Protein 1BIN (pdb70)

Nearest PDB structures (foldseek):
  1bin-assembly2_B  TM=1.002E+00  e=1.975E-17  Glycine max
  1fsl-assembly2_B  TM=9.868E-01  e=2.088E-16  Glycine max
  3qqq-assembly1_B  TM=8.914E-01  e=1.722E-08  Trema tomentosum
  7z1u-assembly1_B  TM=8.911E-01  e=1.229E-07  Beta vulgaris
  1bbb-assembly1_A  TM=6.567E-01  e=9.398E-04  Homo sapiens

Radius of gyration: 19.21 Å; Cα contacts (8 Å, |Δi|>4): 345; chains: 2; bounding box: 44×46×47 Å

InterPro domains:
  IPR000971 Globin [PF00042] (30-141)
  IPR000971 Globin [PS01033] (3-144)
  IPR001032 Leghaemoglobin-like [PTHR22924] (2-143)
  IPR009050 Globin-like superfamily [SSF46458] (3-143)
  IPR012292 Globin/Protoglobin [G3DSA:1.10.490.10] (2-144)
  IPR019824 Leghaemoglobin, iron-binding site [PS00208] (56-67)

Foldseek 3Di:
DDAAPVLLVLLVVLLVLCVVQLLVLLLLLLVLLVVPQVCPCVLDPVSVVHRDSPPVVSSVVVNVVSVVLSVLSVCCNVPVADADDVVLLPSCVPDSVDVVSLVSNLVSVLVSSCVRPDPNDDVSSNVSSSVSSVRVSVNSPPD/DDAEPVLLVLLVVLLVLCVVQQLVLLLLLVVLLCVVPVVCCVVDPQCVPHRDSVRCVSSVVVNVVSVQLSVLSVVCHVPVADADDPVLLVSCVPDVVDPVSLVSSLVSVLSSSCVRVPPVDDPSSNVSSSVSSVRVSVNSPVD

Organism: Glycine max (NCBI:txid3847)

B-factor: mean 12.66, std 6.05, range [2.0, 43.3]

Sequence (286 aa):
VAFTEKQDALVSSSFEAFKANIPQYSVVFYTSILEKAPAAKDLFSFLANGVDPTNPKLTGHAEKLFALVRDSAGQLKASGTVVADAALGSVHAQKAVTDPQFVVVKEALLKTIKAAVGDKWSDELSRAWEVAYDELAAAIKKAVAFTEKQDALVSSSFEAFKANIPQYSVVFYTSILEKAPAAKDLFSFLANGVDPTNPKLTGHAEKLFALVRDSAGQLKASGTVVADAALGSVHAQKAVTDPQFVVVKEALLKTIKAAVGDKWSDELSRAWEVAYDELAAAIKKA

Structure (mmCIF, N/CA/C/O backbone):
data_1BIN
#
_entry.id   1BIN
#
_cell.length_a   34.980
_cell.length_b   53.390
_cell.length_c   141.730
_cell.angle_alpha   90.00
_cell.angle_beta   90.00
_cell.angle_gamma   90.00
#
_symmetry.space_group_name_H-M   'P 21 21 21'
#
loop_
_entity.id
_entity.type
_entity.pdbx_description
1 polymer 'LEGHEMOGLOBIN A'
2 non-polymer 'ACETATE ION'
3 non-polymer 'SULFATE ION'
4 non-polymer 'PROTOPORPHYRIN IX CONTAINING FE'
5 water water
#
loop_
_atom_site.group_PDB
_atom_site.id
_atom_site.type_symbol
_atom_site.label_atom_id
_atom_site.label_alt_id
_atom_site.label_comp_id
_atom_site.label_asym_id
_atom_site.label_entity_id
_atom_site.label_seq_id
_atom_site.pdbx_PDB_ins_code
_atom_site.Cartn_x
_atom_site.Cartn_y
_atom_site.Cartn_z
_atom_site.occupancy
_atom_site.B_iso_or_equiv
_atom_site.auth_seq_id
_atom_site.auth_comp_id
_atom_site.auth_asym_id
_atom_site.auth_atom_id
_atom_site.pdbx_PDB_model_num
ATOM 1 N N . VAL A 1 1 ? -1.725 32.400 9.850 1.00 17.50 1 VAL A N 1
ATOM 2 C CA . VAL A 1 1 ? -0.340 32.903 9.704 1.00 17.00 1 VAL A CA 1
ATOM 3 C C . VAL A 1 1 ? -0.175 33.439 8.289 1.00 16.80 1 VAL A C 1
ATOM 4 O O . VAL A 1 1 ? -0.196 32.708 7.301 1.00 17.00 1 VAL A O 1
ATOM 8 N N . ALA A 1 2 ? -0.019 34.746 8.234 1.00 16.50 2 ALA A N 1
ATOM 9 C CA . ALA A 1 2 ? 0.157 35.498 7.008 1.00 16.40 2 ALA A CA 1
ATOM 10 C C . ALA A 1 2 ? 1.489 35.169 6.398 1.00 15.90 2 ALA A C 1
ATOM 11 O O . ALA A 1 2 ? 2.507 35.332 7.034 1.00 16.70 2 ALA A O 1
ATOM 13 N N . PHE A 1 3 ? 1.494 34.712 5.166 1.00 15.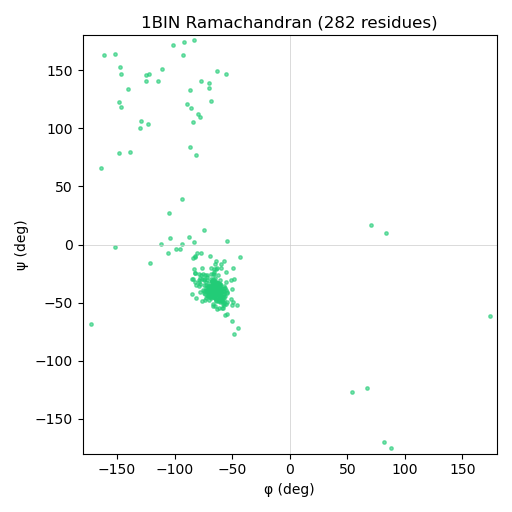00 3 PHE A N 1
ATOM 14 C CA . PHE A 1 3 ? 2.746 34.410 4.513 1.00 14.00 3 PHE A CA 1
ATOM 15 C C . PHE A 1 3 ? 2.418 34.761 3.084 1.00 13.30 3 PHE A C 1
ATOM 16 O O . PHE A 1 3 ? 1.545 34.175 2.497 1.00 13.50 3 PHE A O 1
ATOM 24 N N . THR A 1 4 ? 3.122 35.722 2.517 1.00 12.80 4 THR A N 1
ATOM 25 C CA . THR A 1 4 ? 2.809 36.160 1.163 1.00 12.00 4 THR A CA 1
ATOM 26 C C . THR A 1 4 ? 3.556 35.473 0.048 1.00 12.00 4 THR A C 1
ATOM 27 O O . THR A 1 4 ? 4.523 34.744 0.249 1.00 11.70 4 THR A O 1
ATOM 31 N N . GLU A 1 5 ? 3.140 35.833 -1.151 1.00 11.70 5 GLU A N 1
ATOM 32 C CA . GLU A 1 5 ? 3.693 35.345 -2.384 1.00 11.90 5 GLU A CA 1
ATOM 33 C C . GLU A 1 5 ? 5.185 35.623 -2.475 1.00 11.50 5 GLU A C 1
ATOM 34 O O . GLU A 1 5 ? 5.976 34.771 -2.906 1.00 11.30 5 GLU A O 1
ATOM 40 N N . LYS A 1 6 ? 5.520 36.869 -2.163 1.00 10.70 6 LYS A N 1
ATOM 41 C CA . LYS A 1 6 ? 6.880 37.345 -2.175 1.00 10.20 6 LYS A CA 1
ATOM 42 C C . LYS A 1 6 ? 7.711 36.514 -1.240 1.00 9.80 6 LYS A C 1
ATOM 43 O O . LYS A 1 6 ? 8.733 35.974 -1.635 1.00 10.10 6 LYS A O 1
ATOM 49 N N . GLN A 1 7 ? 7.287 36.412 0.007 1.00 9.30 7 GLN A N 1
ATOM 50 C CA . GLN A 1 7 ? 8.038 35.612 0.947 1.00 9.20 7 GLN A CA 1
ATOM 51 C C . GLN A 1 7 ? 8.245 34.189 0.466 1.00 9.10 7 GLN A C 1
ATOM 52 O O . GLN A 1 7 ? 9.274 33.605 0.727 1.00 9.30 7 GLN A O 1
ATOM 58 N N . ASP A 1 8 ? 7.291 33.635 -0.276 1.00 9.10 8 ASP A N 1
ATOM 59 C CA . ASP A 1 8 ? 7.426 32.273 -0.757 1.00 8.70 8 ASP A CA 1
ATOM 60 C C . ASP A 1 8 ? 8.482 32.253 -1.819 1.00 8.80 8 ASP A C 1
ATOM 61 O O . ASP A 1 8 ? 9.244 31.300 -1.907 1.00 9.00 8 ASP A O 1
ATOM 66 N N . ALA A 1 9 ? 8.539 33.328 -2.601 1.00 8.60 9 ALA A N 1
ATOM 67 C CA . ALA A 1 9 ? 9.487 33.434 -3.700 1.00 8.40 9 ALA A CA 1
ATOM 68 C C . ALA A 1 9 ? 10.925 33.564 -3.189 1.00 8.30 9 ALA A C 1
ATOM 69 O O . ALA A 1 9 ? 11.875 33.062 -3.796 1.00 7.90 9 ALA A O 1
ATOM 71 N N . LEU A 1 10 ? 11.082 34.218 -2.047 1.00 8.30 10 LEU A N 1
ATOM 72 C CA . LEU A 1 10 ? 12.414 34.360 -1.489 1.00 8.50 10 LEU A CA 1
ATOM 73 C C . LEU A 1 10 ? 12.929 32.987 -1.093 1.00 8.50 10 LEU A C 1
ATOM 74 O O . LEU A 1 10 ? 14.080 32.660 -1.362 1.00 8.30 10 LEU A O 1
ATOM 79 N N . VAL A 1 11 ? 12.092 32.187 -0.428 1.00 8.70 11 VAL A N 1
ATOM 80 C CA . VAL A 1 11 ? 12.534 30.856 -0.039 1.00 8.90 11 VAL A CA 1
ATOM 81 C C . VAL A 1 11 ? 12.694 29.827 -1.184 1.00 8.90 11 VAL A C 1
ATOM 82 O O . VAL A 1 11 ? 13.690 29.122 -1.196 1.00 8.60 11 VAL A O 1
ATOM 86 N N . SER A 1 12 ? 11.789 29.769 -2.171 1.00 9.10 12 SER A N 1
ATOM 87 C CA . SER A 1 12 ? 12.029 28.826 -3.276 1.00 9.80 12 SER A CA 1
ATOM 88 C C . SER A 1 12 ? 13.378 29.154 -3.951 1.00 10.00 12 SER A C 1
ATOM 89 O O . SER A 1 12 ? 14.213 28.268 -4.194 1.00 10.10 12 SER A O 1
ATOM 92 N N . SER A 1 13 ? 13.652 30.445 -4.092 1.00 10.30 13 SER A N 1
ATOM 93 C CA . SER A 1 13 ? 14.870 30.872 -4.742 1.00 10.90 13 SER A CA 1
ATOM 94 C C . SER A 1 13 ? 16.173 30.549 -4.020 1.00 11.20 13 SER A C 1
ATOM 95 O O . SER A 1 13 ? 17.082 29.957 -4.622 1.00 11.30 13 SER A O 1
ATOM 98 N N . SER A 1 14 ? 16.259 30.949 -2.741 1.00 11.30 14 SER A N 1
ATOM 99 C CA . SER A 1 14 ? 17.447 30.717 -1.921 1.00 11.20 14 SER A CA 1
ATOM 100 C C . SER A 1 14 ? 17.724 29.238 -1.638 1.00 11.30 14 SER A C 1
ATOM 101 O O . SER A 1 14 ? 18.885 28.841 -1.393 1.00 11.00 14 SER A O 1
ATOM 104 N N . PHE A 1 15 ? 16.663 28.433 -1.782 1.00 11.60 15 PHE A N 1
ATOM 105 C CA . PHE A 1 15 ? 16.678 26.971 -1.588 1.00 11.90 15 PHE A CA 1
ATOM 106 C C . PHE A 1 15 ? 17.441 26.394 -2.773 1.00 11.80 15 PHE A C 1
ATOM 107 O O . PHE A 1 15 ? 18.264 25.479 -2.626 1.00 11.90 15 PHE A O 1
ATOM 115 N N . GLU A 1 16 ? 17.194 26.997 -3.925 1.00 11.80 16 GLU A N 1
ATOM 116 C CA . GLU A 1 16 ? 17.854 26.637 -5.157 1.00 12.50 16 GLU A CA 1
ATOM 117 C C . GLU A 1 16 ? 19.362 26.896 -5.010 1.00 12.30 16 GLU A C 1
ATOM 118 O O . GLU A 1 16 ? 20.185 26.158 -5.568 1.00 11.90 16 GLU A O 1
ATOM 124 N N . ALA A 1 17 ? 19.716 27.966 -4.301 1.00 12.20 17 ALA A N 1
ATOM 125 C CA . ALA A 1 17 ? 21.126 28.295 -4.088 1.00 12.60 17 ALA A CA 1
ATOM 126 C C . ALA A 1 17 ? 21.691 27.271 -3.126 1.00 13.00 17 ALA A C 1
ATOM 127 O O . ALA A 1 17 ? 22.889 26.946 -3.181 1.00 13.50 17 ALA A O 1
ATOM 129 N N . PHE A 1 18 ? 20.842 26.771 -2.231 1.00 13.40 18 PHE A N 1
ATOM 130 C CA . PHE A 1 18 ? 21.279 25.731 -1.313 1.00 13.60 18 PHE A CA 1
ATOM 131 C C . PHE A 1 18 ? 21.528 24.413 -2.151 1.00 14.10 18 PHE A C 1
ATOM 132 O O . PHE A 1 18 ? 22.519 23.723 -1.956 1.00 13.90 18 PHE A O 1
ATOM 140 N N . LYS A 1 19 ? 20.620 24.081 -3.074 1.00 14.60 19 LYS A N 1
ATOM 141 C CA . LYS A 1 19 ? 20.772 22.901 -3.946 1.00 15.30 19 LYS A CA 1
ATOM 142 C C . LYS A 1 19 ? 22.041 22.919 -4.843 1.00 15.30 19 LYS A C 1
ATOM 143 O O . LYS A 1 19 ? 22.423 21.900 -5.383 1.00 16.00 19 LYS A O 1
ATOM 149 N N . ALA A 1 20 ? 22.679 24.068 -5.025 1.00 15.30 20 ALA A N 1
ATOM 150 C CA . ALA A 1 20 ? 23.883 24.140 -5.833 1.00 15.20 20 ALA A CA 1
ATOM 151 C C . ALA A 1 20 ? 25.006 23.324 -5.196 1.00 15.30 20 ALA A C 1
ATOM 152 O O . ALA A 1 20 ? 25.715 22.608 -5.904 1.00 15.60 20 ALA A O 1
ATOM 154 N N . ASN A 1 21 ? 25.159 23.403 -3.873 1.00 15.20 21 ASN A N 1
ATOM 155 C CA . ASN A 1 21 ? 26.215 22.657 -3.203 1.00 15.10 21 ASN A CA 1
ATOM 156 C C . ASN A 1 21 ? 25.765 22.030 -1.897 1.00 14.90 21 ASN A C 1
ATOM 157 O O . ASN A 1 21 ? 26.063 22.586 -0.825 1.00 14.80 21 ASN A O 1
ATOM 162 N N . ILE A 1 22 ? 25.070 20.883 -1.976 1.00 14.60 22 ILE A N 1
ATOM 163 C CA . ILE A 1 22 ? 24.581 20.173 -0.778 1.00 14.70 22 ILE A CA 1
ATOM 164 C C . ILE A 1 22 ? 25.676 19.687 0.186 1.00 14.70 22 ILE A C 1
ATOM 165 O O . ILE A 1 22 ? 25.577 19.909 1.400 1.00 14.80 22 ILE A O 1
ATOM 170 N N . PRO A 1 23 ? 26.762 19.066 -0.331 1.00 14.70 23 PRO A N 1
ATOM 171 C CA . PRO A 1 23 ? 27.822 18.602 0.577 1.00 14.30 23 PRO A CA 1
ATOM 172 C C . PRO A 1 23 ? 28.530 19.710 1.375 1.00 14.10 23 PRO A C 1
ATOM 173 O O . PRO A 1 23 ? 28.775 19.577 2.582 1.00 14.00 23 PRO A O 1
ATOM 177 N N . GLN A 1 24 ? 28.804 20.822 0.714 1.00 13.80 24 GLN A N 1
ATOM 178 C CA . GLN A 1 24 ? 29.466 21.935 1.343 1.00 13.50 24 GLN A CA 1
ATOM 179 C C . GLN A 1 24 ? 28.564 22.694 2.329 1.00 12.70 24 GLN A C 1
ATOM 180 O O . GLN A 1 24 ? 28.998 23.049 3.422 1.00 12.70 24 GLN A O 1
ATOM 186 N N . TYR A 1 25 ? 27.330 22.985 1.919 1.00 11.50 25 TYR A N 1
ATOM 187 C CA . TYR A 1 25 ? 26.359 23.697 2.767 1.00 10.00 25 TYR A CA 1
ATOM 188 C C . TYR A 1 25 ? 25.828 22.861 3.905 1.00 9.40 25 TYR A C 1
ATOM 189 O O . TYR A 1 25 ? 25.494 23.393 4.952 1.00 9.60 25 TYR A O 1
ATOM 198 N N . SER A 1 26 ? 25.799 21.548 3.720 1.00 8.80 26 SER A N 1
ATOM 199 C CA . SER A 1 26 ? 25.325 20.636 4.726 1.00 8.50 26 SER A CA 1
ATOM 200 C C . SER A 1 26 ? 26.367 20.432 5.830 1.00 8.30 26 SER A C 1
ATOM 201 O O . SER A 1 26 ? 26.075 19.824 6.845 1.00 8.50 26 SER A O 1
ATOM 204 N N . VAL A 1 27 ? 27.567 20.991 5.615 1.00 8.20 27 VAL A N 1
ATOM 205 C CA . VAL A 1 27 ? 28.732 20.982 6.520 1.00 7.40 27 VAL A CA 1
ATOM 206 C C . VAL A 1 27 ? 28.541 22.137 7.461 1.00 6.90 27 VAL A C 1
ATOM 207 O O . VAL A 1 27 ? 28.777 22.045 8.641 1.00 6.80 27 VAL A O 1
ATOM 211 N N . VAL A 1 28 ? 28.109 23.249 6.920 1.00 6.90 28 VAL A N 1
ATOM 212 C CA . VAL A 1 28 ? 27.845 24.433 7.737 1.00 6.80 28 VAL A CA 1
ATOM 213 C C . VAL A 1 28 ? 26.712 24.140 8.738 1.00 7.00 28 VAL A C 1
ATOM 214 O O . VAL A 1 28 ? 26.838 24.448 9.922 1.00 7.50 28 VAL A O 1
ATOM 218 N N . PHE A 1 29 ? 25.635 23.511 8.251 1.00 6.80 29 PHE A N 1
ATOM 219 C CA . PHE A 1 29 ? 24.479 23.142 9.025 1.00 7.00 29 PHE A CA 1
ATOM 220 C C . PHE A 1 29 ? 24.836 22.275 10.224 1.00 7.70 29 PHE A C 1
ATOM 221 O O . PHE A 1 29 ? 24.518 22.625 11.361 1.00 7.60 29 PHE A O 1
ATOM 229 N N . TYR A 1 30 ? 25.430 21.114 9.933 1.00 8.20 30 TYR A N 1
ATOM 230 C CA . TYR A 1 30 ? 25.807 20.138 10.939 1.00 8.90 30 TYR A CA 1
ATOM 231 C C . TYR A 1 30 ? 26.838 20.592 11.931 1.00 9.20 30 TYR A C 1
ATOM 232 O O . TYR A 1 30 ? 26.772 20.210 13.111 1.00 9.40 30 TYR A O 1
ATOM 241 N N . THR A 1 31 ? 27.858 21.278 11.439 1.00 9.00 31 THR A N 1
ATOM 242 C CA . THR A 1 31 ? 28.894 21.790 12.322 1.00 9.60 31 THR A CA 1
ATOM 243 C C . THR A 1 31 ? 28.242 22.718 13.375 1.00 9.60 31 THR A C 1
ATOM 244 O O . THR A 1 31 ? 28.504 22.603 14.571 1.00 9.30 31 THR A O 1
ATOM 248 N N . SER A 1 32 ? 27.334 23.572 12.919 1.00 9.40 32 SER A N 1
ATOM 249 C CA . SER A 1 32 ? 26.637 24.521 13.770 1.00 9.90 32 SER A CA 1
ATOM 250 C C . SER A 1 32 ? 25.869 23.811 14.879 1.00 10.10 32 SER A C 1
ATOM 251 O O . SER A 1 32 ? 26.003 24.134 16.060 1.00 10.10 32 SER A O 1
ATOM 254 N N . ILE A 1 33 ? 25.128 22.789 14.475 1.00 10.30 33 ILE A N 1
ATOM 255 C CA . ILE A 1 33 ? 24.329 21.967 15.378 1.00 10.70 33 ILE A CA 1
ATOM 256 C C . ILE A 1 33 ? 25.192 21.237 16.415 1.00 11.00 33 ILE A C 1
ATOM 257 O O . ILE A 1 33 ? 24.903 21.273 17.595 1.00 10.80 33 ILE A O 1
ATOM 262 N N . LEU A 1 34 ? 26.254 20.578 15.966 1.00 11.70 34 LEU A N 1
ATOM 263 C CA . LEU A 1 34 ? 27.148 19.853 16.870 1.00 12.20 34 LEU A CA 1
ATOM 264 C C . LEU A 1 34 ? 27.869 20.812 17.830 1.00 12.70 34 LEU A C 1
ATOM 265 O O . LEU A 1 34 ? 28.111 20.499 19.006 1.00 13.20 34 LEU A O 1
ATOM 270 N N . GLU A 1 35 ? 28.068 22.035 17.366 1.00 13.30 35 GLU A N 1
ATOM 271 C CA . GLU A 1 35 ? 28.701 23.078 18.151 1.00 14.00 35 GLU A CA 1
ATOM 272 C C . GLU A 1 35 ? 27.832 23.487 19.344 1.00 13.90 35 GLU A C 1
ATOM 273 O O . GLU A 1 35 ? 28.317 23.658 20.440 1.00 13.50 35 GLU A O 1
ATOM 279 N N . LYS A 1 36 ? 26.530 23.573 19.145 1.00 14.40 36 LYS A N 1
ATOM 280 C CA . LYS A 1 36 ? 25.675 24.029 20.220 1.00 14.90 36 LYS A CA 1
ATOM 281 C C . LYS A 1 36 ? 24.709 23.038 20.859 1.00 15.20 36 LYS A C 1
ATOM 282 O O . LYS A 1 36 ? 23.962 23.428 21.767 1.00 15.30 36 LYS A O 1
ATOM 288 N N . ALA A 1 37 ? 24.704 21.792 20.397 1.00 15.40 37 ALA A N 1
ATOM 289 C CA . ALA A 1 37 ? 23.806 20.794 20.928 1.00 16.00 37 ALA A CA 1
ATOM 290 C C . ALA A 1 37 ? 24.557 19.521 21.286 1.00 17.00 37 ALA A C 1
ATOM 291 O O . ALA A 1 37 ? 24.844 18.668 20.435 1.00 17.00 37 ALA A O 1
ATOM 293 N N . PRO A 1 38 ? 24.853 19.356 22.587 1.00 18.00 38 PRO A N 1
ATOM 294 C CA . PRO A 1 38 ? 25.572 18.226 23.174 1.00 18.40 38 PRO A CA 1
ATOM 295 C C . PRO A 1 38 ? 25.076 16.834 22.761 1.00 19.10 38 PRO A C 1
ATOM 296 O O . PRO A 1 38 ? 25.873 15.978 22.378 1.00 19.20 38 PRO A O 1
ATOM 300 N N . ALA A 1 39 ? 23.768 16.596 22.843 1.00 20.00 39 ALA A N 1
ATOM 301 C CA . ALA A 1 39 ? 23.192 15.287 22.463 1.00 20.70 39 ALA A CA 1
ATOM 302 C C . ALA A 1 39 ? 23.230 14.907 20.964 1.00 21.20 39 ALA A C 1
ATOM 303 O O . ALA A 1 39 ? 23.169 13.728 20.634 1.00 21.40 39 ALA A O 1
ATOM 305 N N . ALA A 1 40 ? 23.379 15.902 20.087 1.00 21.90 40 ALA A N 1
ATOM 306 C CA . ALA A 1 40 ? 23.398 15.744 18.621 1.00 22.30 40 ALA A CA 1
ATOM 307 C C . ALA A 1 40 ? 24.213 14.641 17.968 1.00 22.70 40 ALA A C 1
ATOM 308 O O . ALA A 1 40 ? 23.701 13.943 17.103 1.00 22.70 40 ALA A O 1
ATOM 310 N N . LYS A 1 41 ? 25.492 14.544 18.312 1.00 23.40 41 LYS A N 1
ATOM 311 C CA . LYS A 1 41 ? 26.392 13.519 17.750 1.00 24.10 41 LYS A CA 1
ATOM 312 C C . LYS A 1 41 ? 25.885 12.085 17.982 1.00 24.30 41 LYS A C 1
ATOM 313 O O . LYS A 1 41 ? 26.052 11.195 17.131 1.00 24.50 41 LYS A O 1
ATOM 319 N N . ASP A 1 42 ? 25.266 11.866 19.134 1.00 24.50 42 ASP A N 1
ATOM 320 C CA . ASP A 1 42 ? 24.740 10.561 19.471 1.00 24.60 42 ASP A CA 1
ATOM 321 C C . ASP A 1 42 ? 23.343 10.308 18.889 1.00 24.60 42 ASP A C 1
ATOM 322 O O . ASP A 1 42 ? 22.998 9.164 18.571 1.00 24.90 42 ASP A O 1
ATOM 327 N N . LEU A 1 43 ? 22.555 11.357 18.710 1.00 24.40 43 LEU A N 1
ATOM 328 C CA . LEU A 1 43 ? 21.207 11.207 18.166 1.00 24.60 43 LEU A CA 1
ATOM 329 C C . LEU A 1 43 ? 21.095 10.816 16.682 1.00 24.50 43 LEU A C 1
ATOM 330 O O . LEU A 1 43 ? 20.195 10.075 16.303 1.00 24.30 43 LEU A O 1
ATOM 335 N N . PHE A 1 44 ? 21.926 11.413 15.833 1.00 24.70 44 PHE A N 1
ATOM 336 C CA . PHE A 1 44 ? 21.860 11.150 14.397 1.00 24.90 44 PHE A CA 1
ATOM 337 C C . PHE A 1 44 ? 22.691 9.953 14.022 1.00 25.20 44 PHE A C 1
ATOM 338 O O . PHE A 1 44 ? 23.876 9.853 14.422 1.00 25.50 44 PHE A O 1
ATOM 346 N N . SER A 1 45 ? 22.081 9.069 13.222 1.00 25.00 45 SER A N 1
ATOM 347 C CA . SER A 1 45 ? 22.717 7.827 12.784 1.00 24.70 45 SER A CA 1
ATOM 348 C C . SER A 1 45 ? 23.983 8.065 11.993 1.00 24.70 45 SER A C 1
ATOM 349 O O . SER A 1 45 ? 25.023 7.413 12.222 1.00 25.10 45 SER A O 1
ATOM 352 N N . PHE A 1 46 ? 23.907 9.050 11.104 1.00 24.30 46 PHE A N 1
ATOM 353 C CA . PHE A 1 46 ? 25.014 9.411 10.233 1.00 23.60 46 PHE A CA 1
ATOM 354 C C . PHE A 1 46 ? 26.069 10.318 10.863 1.00 23.80 46 PHE A C 1
ATOM 355 O O . PHE A 1 46 ? 27.105 10.572 10.242 1.00 23.90 46 PHE A O 1
ATOM 363 N N . LEU A 1 47 ? 25.793 10.852 12.058 1.00 24.00 47 LEU A N 1
ATOM 364 C CA . LEU A 1 47 ? 26.756 11.731 12.713 1.00 24.20 47 LEU A CA 1
ATOM 365 C C . LEU A 1 47 ? 27.730 10.913 13.531 1.00 24.80 47 LEU A C 1
ATOM 366 O O . LEU A 1 47 ? 28.607 11.439 14.193 1.00 24.60 47 LEU A O 1
ATOM 371 N N . ALA A 1 48 ? 27.609 9.600 13.385 1.00 25.60 48 ALA A N 1
ATOM 372 C CA . ALA A 1 48 ? 28.454 8.638 14.072 1.00 26.20 48 ALA A CA 1
ATOM 373 C C . ALA A 1 48 ? 29.947 8.978 13.921 1.00 26.60 48 ALA A C 1
ATOM 374 O O . ALA A 1 48 ? 30.604 9.329 14.925 1.00 27.00 48 ALA A O 1
ATOM 376 N N . ASN A 1 49 ? 30.468 8.897 12.685 1.00 26.40 49 ASN A N 1
ATOM 377 C CA . ASN A 1 49 ? 31.878 9.212 12.404 1.00 26.10 49 ASN A CA 1
ATOM 378 C C . ASN A 1 49 ? 32.113 10.692 11.956 1.00 25.40 49 ASN A C 1
ATOM 379 O O . ASN A 1 49 ? 32.911 10.971 11.076 1.00 25.40 49 ASN A O 1
ATOM 384 N N . GLY A 1 50 ? 31.396 11.624 12.572 1.00 24.60 50 GLY A N 1
ATOM 385 C CA . GLY A 1 50 ? 31.555 13.034 12.270 1.00 23.00 50 GLY A CA 1
ATOM 386 C C . GLY A 1 50 ? 30.830 13.591 11.062 1.00 22.00 50 GLY A C 1
ATOM 387 O O . GLY A 1 50 ? 29.923 12.959 10.505 1.00 21.90 50 GLY A O 1
ATOM 388 N N . VAL A 1 51 ? 31.176 14.834 10.715 1.00 20.90 51 VAL A N 1
ATOM 389 C CA . VAL A 1 51 ? 30.591 15.482 9.544 1.00 19.80 51 VAL A CA 1
ATOM 390 C C . VAL A 1 51 ? 31.442 15.038 8.354 1.00 18.90 51 VAL A C 1
ATOM 391 O O . VAL A 1 51 ? 32.672 15.170 8.367 1.00 18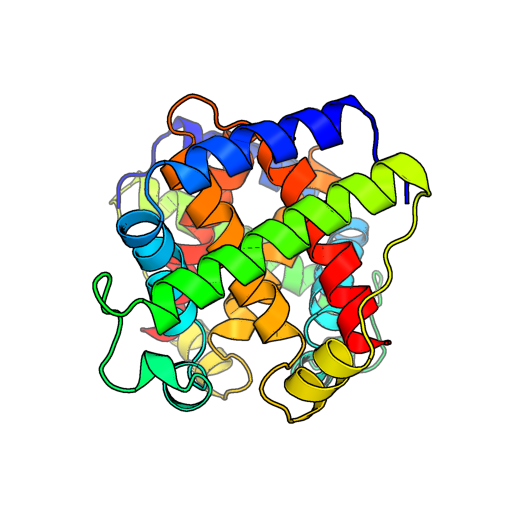.90 51 VAL A O 1
ATOM 395 N N . ASP A 1 52 ? 30.774 14.334 7.445 1.00 17.80 52 ASP A N 1
ATOM 396 C CA . ASP A 1 52 ? 31.396 13.787 6.271 1.00 17.10 52 ASP A CA 1
ATOM 397 C C . ASP A 1 52 ? 30.573 14.194 5.073 1.00 16.60 52 ASP A C 1
ATOM 398 O O . ASP A 1 52 ? 29.456 13.717 4.894 1.00 16.20 52 ASP A O 1
ATOM 403 N N . PRO A 1 53 ? 31.080 15.152 4.282 1.00 16.30 53 PRO A N 1
ATOM 404 C CA . PRO A 1 53 ? 30.359 15.609 3.089 1.00 16.20 53 PRO A CA 1
ATOM 405 C C . PRO A 1 53 ? 30.164 14.488 1.998 1.00 15.90 53 PRO A C 1
ATOM 406 O O . PRO A 1 53 ? 29.223 14.542 1.187 1.00 16.30 53 PRO A O 1
ATOM 410 N N . THR A 1 54 ? 30.976 13.434 2.044 1.00 15.30 54 THR A N 1
ATOM 411 C CA . THR A 1 54 ? 30.854 12.326 1.077 1.00 14.70 54 THR A CA 1
ATOM 412 C C . THR A 1 54 ? 29.803 11.274 1.465 1.00 14.50 54 THR A C 1
ATOM 413 O O . THR A 1 54 ? 29.460 10.425 0.657 1.00 14.70 54 THR A O 1
ATOM 417 N N . ASN A 1 55 ? 29.296 11.312 2.695 1.00 14.10 55 ASN A N 1
ATOM 418 C CA . ASN A 1 55 ? 28.286 10.355 3.126 1.00 13.80 55 ASN A CA 1
ATOM 419 C C . ASN A 1 55 ? 26.934 10.793 2.533 1.00 13.90 55 ASN A C 1
ATOM 420 O O . ASN A 1 55 ? 26.362 11.780 2.947 1.00 13.70 55 ASN A O 1
ATOM 425 N N . PRO A 1 56 ? 26.395 10.040 1.560 1.00 14.00 56 PRO A N 1
ATOM 426 C CA . PRO A 1 56 ? 25.124 10.488 1.011 1.00 14.00 56 PRO A CA 1
ATOM 427 C C . PRO A 1 56 ? 23.972 10.470 2.008 1.00 14.10 56 PRO A C 1
ATOM 428 O O . PRO A 1 56 ? 22.945 11.073 1.749 1.00 13.90 56 PRO A O 1
ATOM 432 N N . LYS A 1 57 ? 24.127 9.759 3.122 1.00 14.20 57 LYS A N 1
ATOM 433 C CA . LYS A 1 57 ? 23.063 9.711 4.134 1.00 14.40 57 LYS A CA 1
ATOM 434 C C . LYS A 1 57 ? 22.937 11.074 4.790 1.00 13.90 57 LYS A C 1
ATOM 435 O O . LYS A 1 57 ? 21.849 11.548 5.033 1.00 14.00 57 LYS A O 1
ATOM 441 N N . LEU A 1 58 ? 24.086 11.651 5.146 1.00 13.60 58 LEU A N 1
ATOM 442 C CA . LEU A 1 58 ? 24.190 12.977 5.775 1.00 12.60 58 LEU A CA 1
ATOM 443 C C . LEU A 1 58 ? 23.666 14.025 4.818 1.00 12.00 58 LEU A C 1
ATOM 444 O O . LEU A 1 58 ? 22.774 14.804 5.157 1.00 11.70 58 LEU A O 1
ATOM 449 N N . THR A 1 59 ? 24.233 14.049 3.614 1.00 11.40 59 THR A N 1
ATOM 450 C CA . THR A 1 59 ? 23.821 15.010 2.601 1.00 10.70 59 THR A CA 1
ATOM 451 C C . THR A 1 59 ? 22.342 14.828 2.205 1.00 10.30 59 THR A C 1
ATOM 452 O O . THR A 1 59 ? 21.616 15.802 1.966 1.00 10.00 59 THR A O 1
ATOM 456 N N . GLY A 1 60 ? 21.889 13.585 2.150 1.00 9.90 60 GLY A N 1
ATOM 457 C CA . GLY A 1 60 ? 20.506 13.318 1.786 1.00 9.90 60 GLY A CA 1
ATOM 458 C C . GLY A 1 60 ? 19.523 13.782 2.846 1.00 9.70 60 GLY A C 1
ATOM 459 O O . GLY A 1 60 ? 18.430 14.277 2.558 1.00 9.90 60 GLY A O 1
ATOM 460 N N . HIS A 1 61 ? 19.917 13.643 4.098 1.00 9.80 61 HIS A N 1
ATOM 461 C CA . HIS A 1 61 ? 19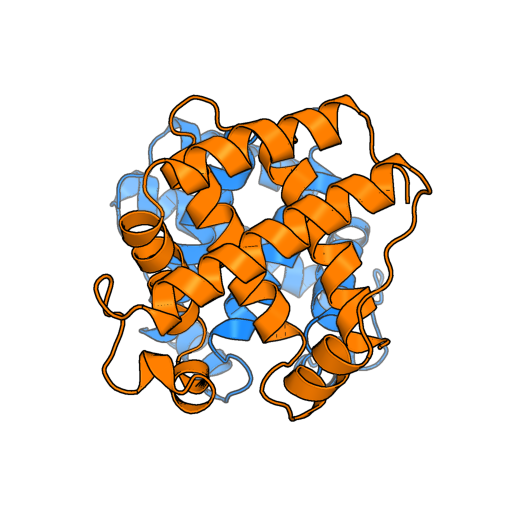.051 14.073 5.187 1.00 9.50 61 HIS A CA 1
ATOM 462 C C . HIS A 1 61 ? 18.866 15.584 5.172 1.00 9.00 61 HIS A C 1
ATOM 463 O O . HIS A 1 61 ? 17.782 16.058 5.433 1.00 9.00 61 HIS A O 1
ATOM 470 N N . ALA A 1 62 ? 19.943 16.315 4.898 1.00 8.70 62 ALA A N 1
ATOM 471 C CA . ALA A 1 62 ? 19.948 17.776 4.856 1.00 8.60 62 ALA A CA 1
ATOM 472 C C . ALA A 1 62 ? 19.104 18.256 3.706 1.00 8.70 62 ALA A C 1
ATOM 473 O O . ALA A 1 62 ? 18.454 19.300 3.765 1.00 8.70 62 ALA A O 1
ATOM 475 N N . GLU A 1 63 ? 19.104 17.480 2.641 1.00 8.80 63 GLU A N 1
ATOM 476 C CA . GLU A 1 63 ? 18.308 17.854 1.506 1.00 8.60 63 GLU A CA 1
ATOM 477 C C . GLU A 1 63 ? 16.877 17.668 1.888 1.00 7.90 63 GLU A C 1
ATOM 478 O O . GLU A 1 63 ? 16.047 18.501 1.582 1.00 8.00 63 GLU A O 1
ATOM 484 N N . LYS A 1 64 ? 16.590 16.550 2.539 1.00 7.30 64 LYS A N 1
ATOM 485 C CA . LYS A 1 64 ? 15.229 16.259 2.954 1.00 6.90 64 LYS A CA 1
ATOM 486 C C . LYS A 1 64 ? 14.707 17.359 3.877 1.00 6.20 64 LYS A C 1
ATOM 487 O O . LYS A 1 64 ? 13.633 17.889 3.671 1.00 5.50 64 LYS A O 1
ATOM 493 N N . LEU A 1 65 ? 15.518 17.711 4.859 1.00 5.40 65 LEU A N 1
ATOM 494 C CA . LEU A 1 65 ? 15.176 18.711 5.817 1.00 5.30 65 LEU A CA 1
ATOM 495 C C . LEU A 1 65 ? 14.829 20.095 5.213 1.00 5.20 65 LEU A C 1
ATOM 496 O O . LEU A 1 65 ? 13.772 20.685 5.524 1.00 5.70 65 LEU A O 1
ATOM 501 N N . PHE A 1 66 ? 15.685 20.613 4.345 1.00 4.80 66 PHE A N 1
ATOM 502 C CA . PHE A 1 66 ? 15.436 21.902 3.702 1.00 4.30 66 PHE A CA 1
ATOM 503 C C . PHE A 1 66 ? 14.250 21.944 2.716 1.00 4.20 66 PHE A C 1
ATOM 504 O O . PHE A 1 66 ? 13.646 23.005 2.552 1.00 4.40 66 PHE A O 1
ATOM 512 N N . ALA A 1 67 ? 13.963 20.820 2.033 1.00 4.10 67 ALA A N 1
ATOM 513 C CA . ALA A 1 67 ? 12.827 20.673 1.084 1.00 4.00 67 ALA A CA 1
ATOM 514 C C . ALA A 1 67 ? 11.490 20.734 1.831 1.00 4.20 67 ALA A C 1
ATOM 515 O O . ALA A 1 67 ? 10.450 21.227 1.314 1.00 3.90 67 ALA A O 1
ATOM 517 N N . LEU A 1 68 ? 11.532 20.202 3.051 1.00 4.30 68 LEU A N 1
ATOM 518 C CA . LEU A 1 68 ? 10.373 20.185 3.915 1.00 4.70 68 LEU A CA 1
ATOM 519 C C . LEU A 1 68 ? 10.087 21.616 4.411 1.00 4.70 68 LEU A C 1
ATOM 520 O O . LEU A 1 68 ? 8.922 22.019 4.445 1.00 4.80 68 LEU A O 1
ATOM 525 N N . VAL A 1 69 ? 11.141 22.395 4.718 1.00 4.60 69 VAL A N 1
ATOM 526 C CA . VAL A 1 69 ? 10.986 23.798 5.177 1.00 4.60 69 VAL A CA 1
ATOM 527 C C . VAL A 1 69 ? 10.564 24.678 4.000 1.00 4.50 69 VAL A C 1
ATOM 528 O O . VAL A 1 69 ? 9.764 25.585 4.174 1.00 4.40 69 VAL A O 1
ATOM 532 N N . ARG A 1 70 ? 11.060 24.386 2.792 1.00 4.70 70 ARG A N 1
ATOM 533 C CA . ARG A 1 70 ? 10.603 25.136 1.627 1.00 4.30 70 ARG A CA 1
ATOM 534 C C . ARG A 1 70 ? 9.159 24.729 1.421 1.00 4.50 70 ARG A C 1
ATOM 535 O O . ARG A 1 70 ? 8.308 25.550 1.127 1.00 4.20 70 ARG A O 1
ATOM 543 N N . ASP A 1 71 ? 8.855 23.442 1.604 1.00 5.00 71 ASP A N 1
ATOM 544 C CA . ASP A 1 71 ? 7.469 22.990 1.454 1.00 4.90 71 ASP A CA 1
ATOM 545 C C . ASP A 1 71 ? 6.555 23.670 2.491 1.00 4.80 71 ASP A C 1
ATOM 546 O O . ASP A 1 71 ? 5.391 23.900 2.197 1.00 4.60 71 ASP A O 1
ATOM 551 N N . SER A 1 72 ? 7.070 23.971 3.697 1.00 4.40 72 SER A N 1
ATOM 552 C CA . SER A 1 72 ? 6.268 24.632 4.714 1.00 4.50 72 SER A CA 1
ATOM 553 C C . SER A 1 72 ? 5.824 26.033 4.241 1.00 4.70 72 SER A C 1
ATOM 554 O O . SER A 1 72 ? 4.686 26.419 4.451 1.00 4.70 72 SER A O 1
ATOM 557 N N . ALA A 1 73 ? 6.728 26.746 3.556 1.00 5.30 73 ALA A N 1
ATOM 558 C CA . ALA A 1 73 ? 6.507 28.070 2.957 1.00 5.40 73 ALA A CA 1
ATOM 559 C C . ALA A 1 73 ? 5.359 27.983 1.905 1.00 6.00 73 ALA A C 1
ATOM 560 O O . ALA A 1 73 ? 4.410 28.759 1.952 1.00 5.70 73 ALA A O 1
ATOM 562 N N . GLY A 1 74 ? 5.427 27.007 1.004 1.00 6.40 74 GLY A N 1
ATOM 563 C CA . GLY A 1 74 ? 4.366 26.814 0.017 1.00 7.10 74 GLY A CA 1
ATOM 564 C C . GLY A 1 74 ? 3.004 26.514 0.647 1.00 7.80 74 GLY A C 1
ATOM 565 O O . GLY A 1 74 ? 1.992 26.936 0.141 1.00 8.40 74 GLY A O 1
ATOM 566 N N . GLN A 1 75 ? 2.953 25.756 1.736 1.00 8.50 75 GLN A N 1
ATOM 567 C CA . GLN A 1 75 ? 1.693 25.514 2.395 1.00 9.20 75 GLN A CA 1
ATOM 568 C C . GLN A 1 75 ? 1.137 26.761 3.057 1.00 9.30 75 GLN A C 1
ATOM 569 O O . GLN A 1 75 ? -0.071 26.923 3.108 1.00 9.30 75 GLN A O 1
ATOM 575 N N . LEU A 1 76 ? 2.004 27.560 3.681 1.00 9.70 76 LEU A N 1
ATOM 576 C CA . LEU A 1 76 ? 1.576 28.790 4.366 1.00 10.10 76 LEU A CA 1
ATOM 577 C C . LEU A 1 76 ? 1.063 29.826 3.366 1.00 10.70 76 LEU A C 1
ATOM 578 O O . LEU A 1 76 ? 0.051 30.486 3.594 1.00 10.60 76 LEU A O 1
ATOM 583 N N . LYS A 1 77 ? 1.792 29.969 2.266 1.00 11.50 77 LYS A N 1
ATOM 584 C CA . LYS A 1 77 ? 1.420 30.892 1.211 1.00 12.30 77 LYS A CA 1
ATOM 585 C C . LYS A 1 77 ? 0.070 30.494 0.655 1.00 12.60 77 LYS A C 1
ATOM 586 O O . LYS A 1 77 ? -0.733 31.351 0.367 1.00 12.60 77 LYS A O 1
ATOM 592 N N . ALA A 1 78 ? -0.156 29.180 0.475 1.00 13.30 78 ALA A N 1
ATOM 593 C CA . ALA A 1 78 ? -1.426 28.614 -0.069 1.00 13.10 78 ALA A CA 1
ATOM 594 C C . ALA A 1 78 ? -2.616 28.641 0.891 1.00 13.10 78 ALA A C 1
ATOM 595 O O . ALA A 1 78 ? -3.709 29.083 0.514 1.00 13.50 78 ALA A O 1
ATOM 597 N N . SER A 1 79 ? -2.396 28.194 2.123 1.00 12.80 79 SER A N 1
ATOM 598 C CA . SER A 1 79 ? -3.455 28.139 3.116 1.00 12.60 79 SER A CA 1
ATOM 599 C C . SER A 1 79 ? -3.301 28.916 4.448 1.00 12.30 79 SER A C 1
ATOM 600 O O . SER A 1 79 ? -4.289 29.137 5.141 1.00 12.10 79 SER A O 1
ATOM 603 N N . GLY A 1 80 ? -2.086 29.349 4.792 1.00 12.20 80 GLY A N 1
ATOM 604 C CA . GLY A 1 80 ? -1.865 30.039 6.050 1.00 12.00 80 GLY A CA 1
ATOM 605 C C . GLY A 1 80 ? -1.671 29.040 7.187 1.00 12.50 80 GLY A C 1
ATOM 606 O O . GLY A 1 80 ? -1.560 29.411 8.371 1.00 12.90 80 GLY A O 1
ATOM 607 N N . THR A 1 81 ? -1.537 27.769 6.841 1.00 12.10 81 THR A N 1
ATOM 608 C CA . THR A 1 81 ? -1.400 26.747 7.848 1.00 12.60 81 THR A CA 1
ATOM 609 C C . THR A 1 81 ? -0.462 25.610 7.310 1.00 12.60 81 THR A C 1
ATOM 610 O O . THR A 1 81 ? -0.424 25.355 6.086 1.00 12.80 81 THR A O 1
ATOM 614 N N . VAL A 1 82 ? 0.317 24.980 8.196 1.00 12.10 82 VAL A N 1
ATOM 615 C CA . VAL A 1 82 ? 1.208 23.872 7.836 1.00 12.30 82 VAL A CA 1
ATOM 616 C C . VAL A 1 82 ? 0.920 22.629 8.712 1.00 12.10 82 VAL A C 1
ATOM 617 O O . VAL A 1 82 ? 0.636 22.747 9.887 1.00 11.20 82 VAL A O 1
ATOM 621 N N . VAL A 1 83 ? 0.974 21.440 8.107 1.00 12.70 83 VAL A N 1
ATOM 622 C CA . VAL A 1 83 ? 0.762 20.165 8.834 1.00 13.30 83 VAL A CA 1
ATOM 623 C C . VAL A 1 83 ? 1.968 19.285 8.578 1.00 13.60 83 VAL A C 1
ATOM 624 O O . VAL A 1 83 ? 2.603 19.366 7.504 1.00 13.50 83 VAL A O 1
ATOM 628 N N . ALA A 1 84 ? 2.316 18.501 9.590 1.00 14.00 84 ALA A N 1
ATOM 629 C CA . ALA A 1 84 ? 3.426 17.590 9.493 1.00 14.90 84 ALA A CA 1
ATOM 630 C C . ALA A 1 84 ? 2.875 16.195 9.571 1.00 15.70 84 ALA A C 1
ATOM 631 O O . ALA A 1 84 ? 1.930 15.931 10.300 1.00 16.00 84 ALA A O 1
ATOM 633 N N . ASP A 1 85 ? 3.450 15.314 8.772 1.00 17.10 85 ASP A N 1
ATOM 634 C CA . ASP A 1 85 ? 3.106 13.886 8.713 1.00 18.00 85 ASP A CA 1
ATOM 635 C C . ASP A 1 85 ? 3.230 13.315 10.120 1.00 18.10 85 ASP A C 1
ATOM 636 O O . ASP A 1 85 ? 4.077 13.770 10.897 1.00 18.20 85 ASP A O 1
ATOM 641 N N . ALA A 1 86 ? 2.382 12.343 10.455 1.00 18.30 86 ALA A N 1
ATOM 642 C CA . ALA A 1 86 ? 2.403 11.695 11.773 1.00 18.30 86 ALA A CA 1
ATOM 643 C C . ALA A 1 86 ? 3.721 10.958 12.062 1.00 18.40 86 ALA A C 1
ATOM 644 O O . ALA A 1 86 ? 4.193 10.960 13.210 1.00 18.30 86 ALA A O 1
ATOM 646 N N . ALA A 1 87 ? 4.335 10.403 11.014 1.00 18.40 87 ALA A N 1
ATOM 647 C CA . ALA A 1 87 ? 5.606 9.668 11.125 1.00 18.60 87 ALA A CA 1
ATOM 648 C C . ALA A 1 87 ? 6.723 10.607 11.531 1.00 18.50 87 ALA A C 1
ATOM 649 O O . ALA A 1 87 ? 7.585 10.251 12.343 1.00 18.20 87 ALA A O 1
ATOM 651 N N . LEU A 1 88 ? 6.722 11.791 10.923 1.00 18.40 88 LEU A N 1
ATOM 652 C CA . LEU A 1 88 ? 7.717 12.813 11.242 1.00 18.20 88 LEU A CA 1
ATOM 653 C C . LEU A 1 88 ? 7.450 13.312 12.642 1.00 18.10 88 LEU A C 1
ATOM 654 O O . LEU A 1 88 ? 8.355 13.765 13.320 1.00 18.10 88 LEU A O 1
ATOM 659 N N . GLY A 1 89 ? 6.187 13.269 13.053 1.00 18.00 89 GLY A N 1
ATOM 660 C CA . GLY A 1 89 ? 5.838 13.712 14.384 1.00 17.80 89 GLY A CA 1
ATOM 661 C C . GLY A 1 89 ? 6.386 12.758 15.433 1.00 17.90 89 GLY A C 1
ATOM 662 O O . GLY A 1 89 ? 6.851 13.192 16.492 1.00 17.70 89 GLY A O 1
ATOM 663 N N . SER A 1 90 ? 6.402 11.465 15.123 1.00 17.90 90 SER A N 1
ATOM 664 C CA . SER A 1 90 ? 6.900 10.491 16.083 1.00 18.20 90 SER A CA 1
ATOM 665 C C . SER A 1 90 ? 8.418 10.260 16.116 1.00 18.00 90 SER A C 1
ATOM 666 O O . SER A 1 90 ? 8.976 9.954 17.182 1.00 17.90 90 SER A O 1
ATOM 669 N N . VAL A 1 91 ? 9.110 10.433 14.995 1.00 18.00 91 VAL A N 1
ATOM 670 C CA . VAL A 1 91 ? 10.554 10.237 15.035 1.00 18.10 91 VAL A CA 1
ATOM 671 C C . VAL A 1 91 ? 11.131 11.188 16.101 1.00 18.20 91 VAL A C 1
ATOM 672 O O . VAL A 1 91 ? 11.964 10.787 16.906 1.00 17.80 91 VAL A O 1
ATOM 676 N N . HIS A 1 92 ? 10.562 12.392 16.176 1.00 18.40 92 HIS A N 1
ATOM 677 C CA . HIS A 1 92 ? 10.996 13.426 17.105 1.00 18.60 92 HIS A CA 1
ATOM 678 C C . HIS A 1 92 ? 10.573 13.242 18.543 1.00 19.50 92 HIS A C 1
ATOM 679 O O . HIS A 1 92 ? 11.311 13.654 19.452 1.00 19.60 92 HIS A O 1
ATOM 686 N N . ALA A 1 93 ? 9.425 12.588 18.758 1.00 20.60 93 ALA A N 1
ATOM 687 C CA . ALA A 1 93 ? 8.877 12.368 20.115 1.00 21.80 93 ALA A CA 1
ATOM 688 C C . ALA A 1 93 ? 9.785 11.629 21.090 1.00 22.50 93 ALA A C 1
ATOM 689 O O . ALA A 1 93 ? 9.529 11.588 22.288 1.00 22.80 93 ALA A O 1
ATOM 691 N N . GLN A 1 94 ? 10.825 11.003 20.575 1.00 23.60 94 GLN A N 1
ATOM 692 C CA . GLN A 1 94 ? 11.780 10.340 21.455 1.00 24.70 94 GLN A CA 1
ATOM 693 C C . GLN A 1 94 ? 12.174 11.341 22.591 1.00 24.90 94 GLN A C 1
ATOM 694 O O . GLN A 1 94 ? 11.627 11.243 23.697 1.00 25.60 94 GLN A O 1
ATOM 700 N N . LYS A 1 95 ? 13.028 12.336 22.335 1.00 24.50 95 LYS A N 1
ATOM 701 C CA . LYS A 1 95 ? 13.355 13.265 23.417 1.00 24.10 95 LYS A CA 1
ATOM 702 C C . LYS A 1 95 ? 14.183 14.498 23.107 1.00 23.80 95 LYS A C 1
ATOM 703 O O . LYS A 1 95 ? 13.652 15.594 23.147 1.00 24.10 95 LYS A O 1
ATOM 709 N N . ALA A 1 96 ? 15.464 14.323 22.771 1.00 23.50 96 ALA A N 1
ATOM 710 C CA . ALA A 1 96 ? 16.397 15.447 22.516 1.00 22.70 96 ALA A CA 1
ATOM 711 C C . ALA A 1 96 ? 15.804 16.585 21.678 1.00 22.00 96 ALA A C 1
ATOM 712 O O . ALA A 1 96 ? 16.388 17.668 21.494 1.00 21.10 96 ALA A O 1
ATOM 714 N N . VAL A 1 97 ? 14.638 16.292 21.132 1.00 21.10 97 VAL A N 1
ATOM 715 C CA . VAL A 1 97 ? 13.932 17.294 20.439 1.00 20.20 97 VAL A CA 1
ATOM 716 C C . VAL A 1 97 ? 13.293 17.968 21.664 1.00 19.20 97 VAL A C 1
ATOM 717 O O . VAL A 1 97 ? 12.221 17.622 22.133 1.00 19.40 97 VAL A O 1
ATOM 721 N N . THR A 1 98 ? 14.122 18.730 22.339 1.00 18.00 98 THR A N 1
ATOM 722 C CA . THR A 1 98 ? 13.668 19.524 23.449 1.00 16.60 98 THR A CA 1
ATOM 723 C C . THR A 1 98 ? 13.388 20.778 22.654 1.00 15.90 98 THR A C 1
ATOM 724 O O . THR A 1 98 ? 13.845 20.890 21.500 1.00 15.40 98 THR A O 1
ATOM 728 N N . ASP A 1 99 ? 12.615 21.704 23.213 1.00 15.40 99 ASP A N 1
ATOM 729 C CA . ASP A 1 99 ? 12.322 22.965 22.501 1.00 14.70 99 ASP A CA 1
ATOM 730 C C . ASP A 1 99 ? 13.566 23.812 22.176 1.00 13.60 99 ASP A C 1
ATOM 731 O O . ASP A 1 99 ? 13.604 24.459 21.124 1.00 13.60 99 ASP A O 1
ATOM 736 N N . PRO A 1 100 ? 14.554 23.879 23.101 1.00 12.30 100 PRO A N 1
ATOM 737 C CA . PRO A 1 100 ? 15.788 24.648 22.870 1.00 11.50 100 PRO A CA 1
ATOM 738 C C . PRO A 1 100 ? 16.533 24.095 21.650 1.00 10.80 100 PRO A C 1
ATOM 739 O O . PRO A 1 100 ? 17.154 24.843 20.901 1.00 11.00 100 PRO A O 1
ATOM 743 N N . GLN A 1 101 ? 16.450 22.781 21.441 1.00 10.10 101 GLN A N 1
ATOM 744 C CA . GLN A 1 101 ? 17.081 22.152 20.287 1.00 9.30 101 GLN A CA 1
ATOM 745 C C . GLN A 1 101 ? 16.509 22.687 19.010 1.00 8.30 101 GLN A C 1
ATOM 746 O O . GLN A 1 101 ? 17.260 22.881 18.066 1.00 8.00 101 GLN A O 1
ATOM 752 N N . PHE A 1 102 ? 15.177 22.885 18.956 1.00 7.60 102 PHE A N 1
ATOM 753 C CA . PHE A 1 102 ? 14.537 23.450 17.743 1.00 6.80 102 PHE A CA 1
ATOM 75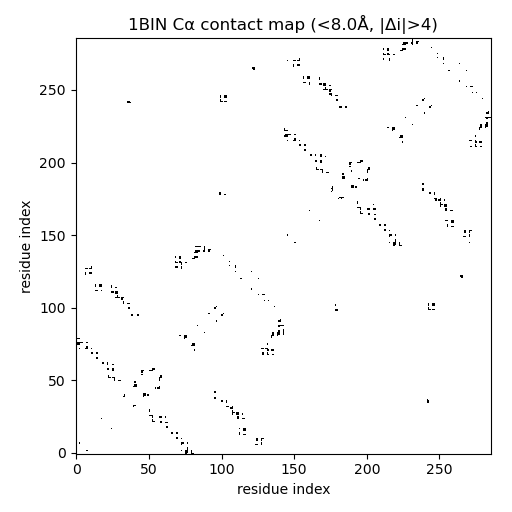4 C C . PHE A 1 102 ? 15.155 24.775 17.373 1.00 6.20 102 PHE A C 1
ATOM 755 O O . PHE A 1 102 ? 15.326 25.012 16.186 1.00 6.10 102 PHE A O 1
ATOM 763 N N . VAL A 1 103 ? 15.479 25.609 18.383 1.00 5.50 103 VAL A N 1
ATOM 764 C CA . VAL A 1 103 ? 16.086 26.925 18.141 1.00 4.90 103 VAL A CA 1
ATOM 765 C C . VAL A 1 103 ? 17.519 26.743 17.666 1.00 4.90 103 VAL A C 1
ATOM 766 O O . VAL A 1 103 ? 17.975 27.504 16.811 1.00 5.20 103 VAL A O 1
ATOM 770 N N . VAL A 1 104 ? 18.241 25.767 18.224 1.00 4.30 104 VAL A N 1
ATOM 771 C CA . VAL A 1 104 ? 19.583 25.503 17.735 1.00 4.10 104 VAL A CA 1
ATOM 772 C C . VAL A 1 104 ? 19.567 25.103 16.242 1.00 4.00 104 VAL A C 1
ATOM 773 O O . VAL A 1 104 ? 20.414 25.535 15.513 1.00 4.20 104 VAL A O 1
ATOM 777 N N . VAL A 1 105 ? 18.572 24.356 15.779 1.00 4.00 105 VAL A N 1
ATOM 778 C CA . VAL A 1 105 ? 18.496 23.917 14.374 1.00 4.00 105 VAL A CA 1
ATOM 779 C C . VAL A 1 105 ? 18.089 25.044 13.413 1.00 4.80 105 VAL A C 1
ATOM 780 O O . VAL A 1 105 ? 18.443 25.035 12.228 1.00 4.70 105 VAL A O 1
ATOM 784 N N . LYS A 1 106 ? 17.307 25.998 13.936 1.00 5.40 106 LYS A N 1
ATOM 785 C CA . LYS A 1 106 ? 16.843 27.167 13.195 1.00 5.60 106 LYS A CA 1
ATOM 786 C C . LYS A 1 106 ? 18.073 28.024 12.980 1.00 5.80 106 LYS A C 1
ATOM 787 O O . LYS A 1 106 ? 18.306 28.545 11.897 1.00 5.80 106 LYS A O 1
ATOM 793 N N . GLU A 1 107 ? 18.868 28.161 14.023 1.00 5.80 107 GLU A N 1
ATOM 794 C CA . GLU A 1 107 ? 20.047 28.969 13.911 1.00 6.20 107 GLU A CA 1
ATOM 795 C C . GLU A 1 107 ? 21.000 28.388 12.878 1.00 6.10 107 GLU A C 1
ATOM 796 O O . GLU A 1 107 ? 21.566 29.135 12.079 1.00 6.30 107 GLU A O 1
ATOM 802 N N . ALA A 1 108 ? 21.164 27.065 12.879 1.00 5.70 108 ALA A N 1
ATOM 803 C CA . ALA A 1 108 ? 22.026 26.381 11.919 1.00 5.50 108 ALA A CA 1
ATOM 804 C C . ALA A 1 108 ? 21.474 26.570 10.491 1.00 5.90 108 ALA A C 1
ATOM 805 O O . ALA A 1 108 ? 22.236 26.809 9.512 1.00 6.30 108 ALA A O 1
ATOM 807 N N . LEU A 1 109 ? 20.150 26.480 10.366 1.00 5.90 109 LEU A N 1
ATOM 808 C CA . LEU A 1 109 ? 19.485 26.633 9.078 1.00 5.80 109 LEU A CA 1
ATOM 809 C C . LEU A 1 109 ? 19.700 28.001 8.455 1.00 5.90 109 LEU A C 1
ATOM 810 O O . LEU A 1 109 ? 20.087 28.093 7.293 1.00 5.60 109 LEU A O 1
ATOM 815 N N . LEU A 1 110 ? 19.511 29.067 9.242 1.00 6.30 110 LEU A N 1
ATOM 816 C CA . LEU A 1 110 ? 19.686 30.439 8.732 1.00 6.50 110 LEU A CA 1
ATOM 817 C C . LEU A 1 110 ? 21.118 30.733 8.364 1.00 6.90 110 LEU A C 1
ATOM 818 O O . LEU A 1 110 ? 21.411 31.433 7.415 1.00 6.90 110 LEU A O 1
ATOM 823 N N . LYS A 1 111 ? 22.016 30.196 9.157 1.00 7.40 111 LYS A N 1
ATOM 824 C CA . LYS A 1 111 ? 23.418 30.376 8.938 1.00 7.70 111 LYS A CA 1
ATOM 825 C C . LYS A 1 111 ? 23.766 29.640 7.644 1.00 7.70 111 LYS A C 1
ATOM 826 O O . LYS A 1 111 ? 24.636 30.070 6.895 1.00 7.80 111 LYS A O 1
ATOM 832 N N . THR A 1 112 ? 23.061 28.549 7.350 1.00 7.50 112 THR A N 1
ATOM 833 C CA . THR A 1 112 ? 23.375 27.790 6.132 1.00 6.90 112 THR A CA 1
ATOM 834 C C . THR A 1 112 ? 22.854 28.522 4.916 1.00 6.90 112 THR A C 1
ATOM 835 O O . THR A 1 112 ? 23.550 28.607 3.884 1.00 7.40 112 THR A O 1
ATOM 839 N N . ILE A 1 113 ? 21.669 29.108 5.041 1.00 6.40 113 ILE A N 1
ATOM 840 C CA . ILE A 1 113 ? 21.105 29.839 3.927 1.00 6.00 113 ILE A CA 1
ATOM 841 C C . ILE A 1 113 ? 21.931 31.086 3.657 1.00 6.60 113 ILE A C 1
ATOM 842 O O . ILE A 1 113 ? 22.082 31.492 2.515 1.00 6.70 113 ILE A O 1
ATOM 847 N N . LYS A 1 114 ? 22.504 31.632 4.717 1.00 6.70 114 LYS A N 1
ATOM 848 C CA . LYS A 1 114 ? 23.308 32.789 4.623 1.00 7.30 114 LYS A CA 1
ATOM 849 C C . LYS A 1 114 ? 24.598 32.443 3.844 1.00 7.60 114 LYS A C 1
ATOM 850 O O . LYS A 1 114 ? 24.980 33.167 2.920 1.00 7.60 114 LYS A O 1
ATOM 856 N N . ALA A 1 115 ? 25.227 31.317 4.156 1.00 7.40 115 ALA A N 1
ATOM 857 C CA . ALA A 1 115 ? 26.457 30.913 3.466 1.00 7.50 115 ALA A CA 1
ATOM 858 C C . ALA A 1 115 ? 26.205 30.649 1.979 1.00 7.60 115 ALA A C 1
ATOM 859 O O . ALA A 1 115 ? 27.060 30.937 1.122 1.00 6.80 115 ALA A O 1
ATOM 861 N N . ALA A 1 116 ? 24.986 30.165 1.703 1.00 7.90 116 ALA A N 1
ATOM 862 C CA . ALA A 1 116 ? 24.534 29.810 0.367 1.00 8.00 116 ALA A CA 1
ATOM 863 C C . ALA A 1 116 ? 24.196 31.001 -0.547 1.00 8.30 116 ALA A C 1
ATOM 864 O O . ALA A 1 116 ? 24.545 30.990 -1.733 1.00 8.70 116 ALA A O 1
ATOM 866 N N . VAL A 1 117 ? 23.535 32.026 -0.012 1.00 8.00 117 VAL A N 1
ATOM 867 C CA . VAL A 1 117 ? 23.150 33.151 -0.848 1.00 7.70 117 VAL A CA 1
ATOM 868 C C . VAL A 1 117 ? 24.201 34.228 -1.121 1.00 7.60 117 VAL A C 1
ATOM 869 O O . VAL A 1 117 ? 24.120 34.933 -2.116 1.00 7.60 117 VAL A O 1
ATOM 873 N N . GLY A 1 118 ? 25.175 34.354 -0.221 1.00 7.80 118 GLY A N 1
ATOM 874 C CA . GLY A 1 118 ? 26.253 35.318 -0.372 1.00 7.60 118 GLY A CA 1
ATOM 875 C C . GLY A 1 118 ? 25.753 36.720 -0.263 1.00 7.80 118 GLY A C 1
ATOM 876 O O . GLY A 1 118 ? 25.045 37.035 0.656 1.00 7.60 118 GLY A O 1
ATOM 877 N N . ASP A 1 119 ? 26.011 37.509 -1.288 1.00 8.30 119 ASP A N 1
ATOM 878 C CA . ASP A 1 119 ? 25.599 38.916 -1.319 1.00 8.90 119 ASP A CA 1
ATOM 879 C C . ASP A 1 119 ? 24.060 39.158 -1.431 1.00 8.60 119 ASP A C 1
ATOM 880 O O . ASP A 1 119 ? 23.596 40.287 -1.236 1.00 8.30 119 ASP A O 1
ATOM 885 N N . LYS A 1 120 ? 23.305 38.077 -1.694 1.00 8.40 120 LYS A N 1
ATOM 886 C CA . LYS A 1 120 ? 21.847 38.109 -1.803 1.00 8.20 120 LYS A CA 1
ATOM 887 C C . LYS A 1 120 ? 21.099 38.032 -0.439 1.00 7.70 120 LYS A C 1
ATOM 888 O O . LYS A 1 120 ? 19.864 37.989 -0.381 1.00 7.50 120 LYS A O 1
ATOM 894 N N . TRP A 1 121 ? 21.854 37.991 0.649 1.00 7.30 121 TRP A N 1
ATOM 895 C CA . TRP A 1 121 ? 21.266 37.976 1.985 1.00 7.10 121 TRP A CA 1
ATOM 896 C C . TRP A 1 121 ? 20.624 39.307 2.367 1.00 6.70 121 TRP A C 1
ATOM 897 O O . TRP A 1 121 ? 21.131 40.369 2.065 1.00 6.90 121 TRP A O 1
ATOM 908 N N . SER A 1 122 ? 19.474 39.235 3.005 1.00 6.40 122 SER A N 1
ATOM 909 C CA . SER A 1 122 ? 18.792 40.403 3.523 1.00 6.20 122 SER A CA 1
ATOM 910 C C . SER A 1 122 ? 17.965 39.909 4.735 1.00 6.10 122 SER A C 1
ATOM 911 O O . SER A 1 122 ? 17.766 38.703 4.919 1.00 5.90 122 SER A O 1
ATOM 914 N N . ASP A 1 123 ? 17.517 40.837 5.572 1.00 6.30 123 ASP A N 1
ATOM 915 C CA . ASP A 1 123 ? 16.678 40.481 6.703 1.00 6.30 123 ASP A CA 1
ATOM 916 C C . ASP A 1 123 ? 15.360 39.898 6.182 1.00 6.60 123 ASP A C 1
ATOM 917 O O . ASP A 1 123 ? 14.763 39.077 6.849 1.00 6.60 123 ASP A O 1
ATOM 922 N N . GLU A 1 124 ? 14.890 40.367 5.020 1.00 7.00 124 GLU A N 1
ATOM 923 C CA . GLU A 1 124 ? 13.645 39.852 4.407 1.00 7.50 124 GLU A CA 1
ATOM 924 C C . GLU A 1 124 ? 13.748 38.343 4.215 1.00 7.00 124 GLU A C 1
ATOM 925 O O . GLU A 1 124 ? 12.795 37.607 4.476 1.00 6.40 124 GLU A O 1
ATOM 931 N N . LEU A 1 125 ? 14.904 37.918 3.723 1.00 6.70 125 LEU A N 1
ATOM 932 C CA . LEU A 1 125 ? 15.209 36.526 3.456 1.00 6.80 125 LEU A CA 1
ATOM 933 C C . LEU A 1 125 ? 15.229 35.667 4.707 1.00 6.60 125 LEU A C 1
ATOM 934 O O . LEU A 1 125 ? 14.662 34.620 4.757 1.00 6.80 125 LEU A O 1
ATOM 939 N N . SER A 1 126 ? 15.917 36.119 5.723 1.00 6.90 126 SER A N 1
ATOM 940 C CA . SER A 1 126 ? 16.003 35.406 6.989 1.00 7.30 126 SER A CA 1
ATOM 941 C C . SER A 1 126 ? 14.600 35.230 7.529 1.00 7.40 126 SER A C 1
ATOM 942 O O . SER A 1 126 ? 14.187 34.148 7.946 1.00 6.80 126 SER A O 1
ATOM 945 N N . ARG A 1 127 ? 13.871 36.332 7.527 1.00 7.90 127 ARG A N 1
ATOM 946 C CA . ARG A 1 127 ? 12.519 36.316 8.031 1.00 8.90 127 ARG A CA 1
ATOM 947 C C . ARG A 1 127 ? 11.602 35.320 7.336 1.00 8.50 127 ARG A C 1
ATOM 948 O O . ARG A 1 127 ? 10.790 34.708 8.008 1.00 7.90 127 ARG A O 1
ATOM 956 N N . ALA A 1 128 ? 11.710 35.184 6.005 1.00 8.00 128 ALA A N 1
ATOM 957 C CA . ALA A 1 128 ? 10.881 34.237 5.242 1.00 7.60 128 ALA A CA 1
ATOM 958 C C . ALA A 1 128 ? 11.125 32.816 5.700 1.00 7.10 128 ALA A C 1
ATOM 959 O O . ALA A 1 128 ? 10.163 32.077 5.877 1.00 7.10 128 ALA A O 1
ATOM 961 N N . TRP A 1 129 ? 12.398 32.458 5.909 1.00 7.20 129 TRP A N 1
ATOM 962 C CA . TRP A 1 129 ? 12.818 31.125 6.405 1.00 7.40 129 TRP A CA 1
ATOM 963 C C . TRP A 1 129 ? 12.467 30.886 7.855 1.00 7.80 129 TRP A C 1
ATOM 964 O O . TRP A 1 129 ? 12.103 29.759 8.215 1.00 8.20 129 TRP A O 1
ATOM 975 N N . GLU A 1 130 ? 12.626 31.910 8.700 1.00 8.50 130 GLU A N 1
ATOM 976 C CA . GLU A 1 130 ? 12.303 31.796 10.140 1.00 8.80 130 GLU A CA 1
ATOM 977 C C . GLU A 1 130 ? 10.823 31.413 10.327 1.00 8.60 130 GLU A C 1
ATOM 978 O O . GLU A 1 130 ? 10.499 30.521 11.106 1.00 8.60 130 GLU A O 1
ATOM 984 N N . VAL A 1 131 ? 9.932 32.068 9.593 1.00 8.00 131 VAL A N 1
ATOM 985 C CA . VAL A 1 131 ? 8.510 31.751 9.736 1.00 8.20 131 VAL A CA 1
ATOM 986 C C . VAL A 1 131 ? 8.147 30.365 9.269 1.00 7.90 131 VAL A C 1
ATOM 987 O O . VAL A 1 131 ? 7.328 29.690 9.882 1.00 8.10 131 VAL A O 1
ATOM 991 N N . ALA A 1 132 ? 8.683 29.984 8.122 1.00 7.90 132 ALA A N 1
ATOM 992 C CA . ALA A 1 132 ? 8.362 28.691 7.568 1.00 7.60 132 ALA A CA 1
ATOM 993 C C . ALA A 1 132 ? 8.920 27.599 8.472 1.00 7.70 132 ALA A C 1
ATOM 994 O O . ALA A 1 132 ? 8.278 26.565 8.649 1.00 7.50 132 ALA A O 1
ATOM 996 N N . TYR A 1 133 ? 10.082 27.857 9.081 1.00 7.60 133 TYR A N 1
ATOM 997 C CA . TYR A 1 133 ? 10.730 26.876 9.955 1.00 7.60 133 TYR A CA 1
ATOM 998 C C . TYR A 1 133 ? 9.968 26.751 11.238 1.00 7.80 133 TYR A C 1
ATOM 999 O O . TYR A 1 133 ? 9.717 25.640 11.680 1.00 7.30 133 TYR A O 1
ATOM 1008 N N . ASP A 1 134 ? 9.561 27.900 11.804 1.00 8.40 134 ASP A N 1
ATOM 1009 C CA . ASP A 1 134 ? 8.794 27.934 13.059 1.00 8.90 134 ASP A CA 1
ATOM 1010 C C . ASP A 1 134 ? 7.415 27.278 12.895 1.00 8.70 134 ASP A C 1
ATOM 1011 O O . ASP A 1 134 ? 6.966 26.551 13.749 1.00 8.70 134 ASP A O 1
ATOM 1016 N N . GLU A 1 135 ? 6.735 27.528 11.800 1.00 9.00 135 GLU A N 1
ATOM 1017 C CA . GLU A 1 135 ? 5.424 26.928 11.638 1.00 9.40 135 GLU A CA 1
ATOM 1018 C C . GLU A 1 135 ? 5.486 25.419 11.522 1.00 9.30 135 GLU A C 1
ATOM 1019 O O . GLU A 1 135 ? 4.668 24.703 12.129 1.00 9.60 135 GLU A O 1
ATOM 1025 N N . LEU A 1 136 ? 6.503 24.934 10.806 1.00 9.10 136 LEU A N 1
ATOM 1026 C CA . LEU A 1 136 ? 6.749 23.492 10.615 1.00 8.80 136 LEU A CA 1
ATOM 1027 C C . LEU A 1 136 ? 7.256 22.809 11.912 1.00 9.00 136 LEU A C 1
ATOM 1028 O O . LEU A 1 136 ? 6.977 21.648 12.129 1.00 9.10 136 LEU A O 1
ATOM 1033 N N . ALA A 1 137 ? 8.069 23.507 12.712 1.00 9.60 137 ALA A N 1
ATOM 1034 C CA . ALA A 1 137 ? 8.565 22.996 14.015 1.00 9.80 137 ALA A CA 1
ATOM 1035 C C . ALA A 1 137 ? 7.360 22.848 14.971 1.00 10.20 137 ALA A C 1
ATOM 1036 O O . ALA A 1 137 ? 7.326 21.918 15.770 1.00 10.40 137 ALA A O 1
ATOM 1038 N N . ALA A 1 138 ? 6.381 23.755 14.881 1.00 10.70 138 ALA A N 1
ATOM 1039 C CA . ALA A 1 138 ? 5.147 23.715 15.697 1.00 11.40 138 ALA A CA 1
ATOM 1040 C C . ALA A 1 138 ? 4.187 22.585 15.245 1.00 12.10 138 ALA A C 1
ATOM 1041 O O . ALA A 1 138 ? 3.448 22.000 16.059 1.00 12.70 138 ALA A O 1
ATOM 1043 N N . ALA A 1 139 ? 4.121 22.365 13.941 1.00 12.50 139 ALA A N 1
ATOM 1044 C CA . ALA A 1 139 ? 3.30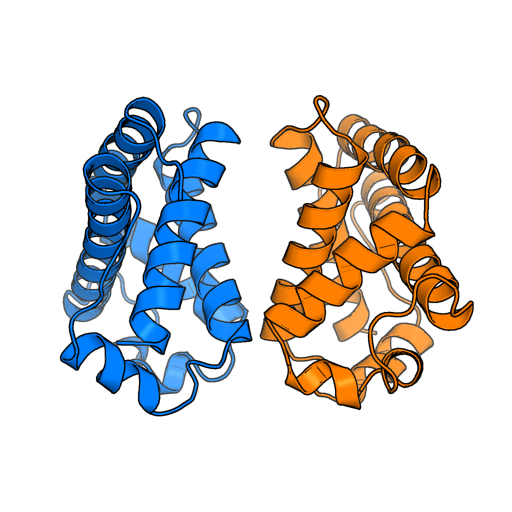8 21.298 13.372 1.00 13.00 139 ALA A CA 1
ATOM 1045 C C . ALA A 1 139 ? 3.877 19.918 13.748 1.00 13.30 139 ALA A C 1
ATOM 1046 O O . ALA A 1 139 ? 3.130 18.961 13.969 1.00 13.30 139 ALA A O 1
ATOM 1048 N N . ILE A 1 140 ? 5.203 19.813 13.744 1.00 13.90 140 ILE A N 1
ATOM 1049 C CA . ILE A 1 140 ? 5.906 18.576 14.063 1.00 14.50 140 ILE A CA 1
ATOM 1050 C C . ILE A 1 140 ? 5.658 18.148 15.495 1.00 15.70 140 ILE A C 1
ATOM 1051 O O . ILE A 1 140 ? 5.419 16.964 15.769 1.00 15.70 140 ILE A O 1
ATOM 1056 N N . LYS A 1 141 ? 5.686 19.119 16.408 1.00 17.10 141 LYS A N 1
ATOM 1057 C CA . LYS A 1 141 ? 5.482 18.848 17.817 1.00 18.80 141 LYS A CA 1
ATOM 1058 C C . LYS A 1 141 ? 4.070 18.383 18.025 1.00 19.60 141 LYS A C 1
ATOM 1059 O O . LYS A 1 141 ? 3.833 17.451 18.769 1.00 20.20 141 LYS A O 1
ATOM 1065 N N . LYS A 1 142 ? 3.137 18.956 17.294 1.00 20.60 142 LYS A N 1
ATOM 1066 C CA . LYS A 1 142 ? 1.784 18.533 17.487 1.00 21.90 142 LYS A CA 1
ATOM 1067 C C . LYS A 1 142 ? 1.158 17.531 16.525 1.00 22.40 142 LYS A C 1
ATOM 1068 O O . LYS A 1 142 ? 0.048 17.050 16.762 1.00 22.60 142 LYS A O 1
ATOM 1074 N N . ALA A 1 143 ? 1.857 17.132 15.476 1.00 22.90 143 ALA A N 1
ATOM 1075 C CA . ALA A 1 143 ? 1.226 16.137 14.606 1.00 23.30 143 ALA A CA 1
ATOM 1076 C C . ALA A 1 143 ? 2.085 14.917 14.590 1.00 23.50 143 ALA A C 1
ATOM 1077 O O . ALA A 1 143 ? 3.044 14.952 13.783 1.00 24.00 143 ALA A O 1
ATOM 1080 N N . VAL B 1 1 ? 38.440 39.439 17.736 1.00 18.20 1 VAL B N 1
ATOM 1081 C CA . VAL B 1 1 ? 37.235 39.389 16.849 1.00 17.70 1 VAL B CA 1
ATOM 1082 C C . VAL B 1 1 ? 36.998 40.808 16.367 1.00 17.50 1 VAL B C 1
ATOM 1083 O O . VAL B 1 1 ? 36.858 41.710 17.190 1.00 17.90 1 VAL B O 1
ATOM 1087 N N . ALA B 1 2 ? 36.963 41.021 15.050 1.00 17.10 2 ALA B N 1
ATOM 1088 C CA . ALA B 1 2 ? 36.718 42.353 14.522 1.00 16.70 2 ALA B CA 1
ATOM 1089 C C . ALA B 1 2 ? 35.278 42.778 14.761 1.00 16.40 2 ALA B C 1
ATOM 1090 O O . ALA B 1 2 ? 34.314 42.016 14.537 1.00 16.80 2 ALA B O 1
ATOM 1092 N N . PHE B 1 3 ? 35.147 44.010 15.216 1.00 16.10 3 PHE B N 1
ATOM 1093 C CA . PHE B 1 3 ? 33.853 44.616 15.520 1.00 15.60 3 PHE B CA 1
ATOM 1094 C C . PHE B 1 3 ? 34.048 46.084 15.211 1.00 15.90 3 PHE B C 1
ATOM 1095 O O . PHE B 1 3 ? 34.903 46.737 15.796 1.00 16.10 3 PHE B O 1
ATOM 1103 N N . THR B 1 4 ? 33.239 46.626 14.326 1.00 16.20 4 THR B N 1
ATOM 1104 C CA . THR B 1 4 ? 33.433 48.017 13.957 1.00 16.50 4 THR B CA 1
ATOM 1105 C C . THR B 1 4 ? 32.810 49.032 14.904 1.00 16.50 4 THR B C 1
ATOM 1106 O O . THR B 1 4 ? 32.260 48.701 15.946 1.00 16.70 4 THR B O 1
ATOM 1110 N N . GLU B 1 5 ? 33.064 50.281 14.592 1.00 16.50 5 GLU B N 1
ATOM 1111 C CA . GLU B 1 5 ? 32.571 51.403 15.346 1.00 16.60 5 GLU B CA 1
ATOM 1112 C C . GLU B 1 5 ? 31.119 51.617 14.946 1.00 15.80 5 GLU B C 1
ATOM 1113 O O . GLU B 1 5 ? 30.319 52.053 15.754 1.00 16.00 5 GLU B O 1
ATOM 1119 N N . LYS B 1 6 ? 30.782 51.279 13.702 1.00 14.80 6 LYS B N 1
ATOM 1120 C CA . LYS B 1 6 ? 29.419 51.406 13.188 1.00 13.60 6 LYS B CA 1
ATOM 1121 C C . LYS B 1 6 ? 28.594 50.396 13.975 1.00 12.90 6 LYS B C 1
ATOM 1122 O O . LYS B 1 6 ? 27.490 50.688 14.425 1.00 12.80 6 LYS B O 1
ATOM 1128 N N . GLN B 1 7 ? 29.176 49.217 14.166 1.00 12.00 7 GLN B N 1
ATOM 1129 C CA . GLN B 1 7 ? 28.550 48.130 14.920 1.00 11.20 7 GLN B CA 1
ATOM 1130 C C . GLN B 1 7 ? 28.356 48.508 16.404 1.00 10.50 7 GLN B C 1
ATOM 1131 O O . GLN B 1 7 ? 27.325 48.198 16.986 1.00 10.40 7 GLN B O 1
ATOM 1137 N N . ASP B 1 8 ? 29.330 49.203 16.985 1.00 9.60 8 ASP B N 1
ATOM 1138 C CA . ASP B 1 8 ? 29.233 49.667 18.370 1.00 9.00 8 ASP B CA 1
ATOM 1139 C C . ASP B 1 8 ? 28.149 50.742 18.462 1.00 8.20 8 ASP B C 1
ATOM 1140 O O . ASP B 1 8 ? 27.392 50.783 19.430 1.00 7.80 8 ASP B O 1
ATOM 1145 N N . ALA B 1 9 ? 28.102 51.630 17.477 1.00 7.60 9 ALA B N 1
ATOM 1146 C CA . ALA B 1 9 ? 27.108 52.677 17.508 1.00 7.70 9 ALA B CA 1
ATOM 1147 C C . ALA B 1 9 ? 25.723 52.133 17.235 1.00 8.00 9 ALA B C 1
ATOM 1148 O O . ALA B 1 9 ? 24.707 52.769 17.614 1.00 8.30 9 ALA B O 1
ATOM 1150 N N . LEU B 1 10 ? 25.660 51.007 16.509 1.00 7.80 10 LEU B N 1
ATOM 1151 C CA . LEU B 1 10 ? 24.372 50.376 16.247 1.00 7.60 10 LEU B CA 1
ATOM 1152 C C . LEU B 1 10 ? 23.806 49.786 17.550 1.00 7.70 10 LEU B C 1
ATOM 1153 O O . LEU B 1 10 ? 22.618 49.922 17.776 1.00 7.60 10 LEU B O 1
ATOM 115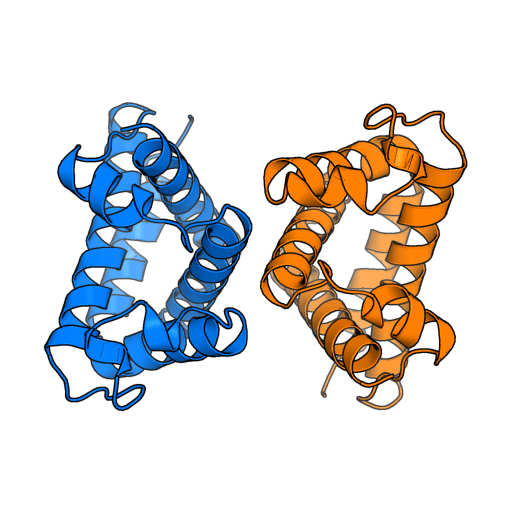8 N N . VAL B 1 11 ? 24.617 49.148 18.411 1.00 7.70 11 VAL B N 1
ATOM 1159 C CA . VAL B 1 11 ? 24.039 48.628 19.666 1.00 8.00 11 VAL B CA 1
ATOM 1160 C C . VAL B 1 11 ? 23.790 49.684 20.733 1.00 8.50 11 VAL B C 1
ATOM 1161 O O . VAL B 1 11 ? 22.890 49.547 21.534 1.00 8.80 11 VAL B O 1
ATOM 1165 N N . SER B 1 12 ? 24.535 50.771 20.710 1.00 9.20 12 SER B N 1
ATOM 1166 C CA . SER B 1 12 ? 24.323 51.831 21.700 1.00 10.50 12 SER B CA 1
ATOM 1167 C C . SER B 1 12 ? 23.007 52.536 21.481 1.00 10.70 12 SER B C 1
ATOM 1168 O O . SER B 1 12 ? 22.293 52.859 22.425 1.00 10.80 12 SER B O 1
ATOM 1171 N N . SER B 1 13 ? 22.738 52.856 20.228 1.00 10.70 13 SER B N 1
ATOM 1172 C CA . SER B 1 13 ? 21.541 53.554 19.922 1.00 11.00 13 SER B CA 1
ATOM 1173 C C . SER B 1 13 ? 20.318 52.732 20.219 1.00 11.00 13 SER B C 1
ATOM 1174 O O . SER B 1 13 ? 19.368 53.277 20.750 1.00 11.10 13 SER B O 1
ATOM 1177 N N . SER B 1 14 ? 20.333 51.436 19.865 1.00 11.10 14 SER B N 1
ATOM 1178 C CA . SER B 1 14 ? 19.180 50.551 20.093 1.00 10.70 14 SER B CA 1
ATOM 1179 C C . SER B 1 14 ? 19.061 50.134 21.547 1.00 10.70 14 SER B C 1
ATOM 1180 O O . SER B 1 14 ? 17.999 49.701 21.991 1.00 10.50 14 SER B O 1
ATOM 1183 N N . PHE B 1 15 ? 20.168 50.240 22.284 1.00 10.60 15 PHE B N 1
ATOM 1184 C CA . PHE B 1 15 ? 20.138 49.942 23.700 1.00 10.60 15 PHE B CA 1
ATOM 1185 C C . PHE B 1 15 ? 19.314 51.052 24.336 1.00 10.60 15 PHE B C 1
ATOM 1186 O O . PHE B 1 15 ? 18.564 50.812 25.265 1.00 10.40 15 PHE B O 1
ATOM 1194 N N . GLU B 1 16 ? 19.487 52.269 23.822 1.00 10.90 16 GLU B N 1
ATOM 1195 C CA . GLU B 1 16 ? 18.762 53.441 24.266 1.00 11.30 16 GLU B CA 1
ATOM 1196 C C . GLU B 1 16 ? 17.263 53.307 24.012 1.00 10.90 16 GLU B C 1
ATOM 1197 O O . GLU B 1 16 ? 16.430 53.813 24.782 1.00 10.40 16 GLU B O 1
ATOM 1203 N N . ALA B 1 17 ? 16.924 52.636 22.919 1.00 10.50 17 ALA B N 1
ATOM 1204 C CA . ALA B 1 17 ? 15.526 52.389 22.576 1.00 10.30 17 ALA B CA 1
ATOM 1205 C C . ALA B 1 17 ? 14.932 51.308 23.540 1.00 10.30 17 ALA B C 1
ATOM 1206 O O . ALA B 1 17 ? 13.719 51.295 23.842 1.00 10.00 17 ALA B O 1
ATOM 1208 N N . PHE B 1 18 ? 15.784 50.379 23.979 1.00 10.30 18 PHE B N 1
ATOM 1209 C CA . PHE B 1 18 ? 15.363 49.350 24.932 1.00 10.70 18 PHE B CA 1
ATOM 1210 C C . PHE B 1 18 ? 15.012 50.092 26.231 1.00 10.70 18 PHE B C 1
ATOM 1211 O O . PHE B 1 18 ? 13.898 49.948 26.750 1.00 11.20 18 PHE B O 1
ATOM 1219 N N . LYS B 1 19 ? 15.896 51.013 26.612 1.00 10.50 19 LYS B N 1
ATOM 1220 C CA . LYS B 1 19 ? 15.746 51.820 27.804 1.00 10.90 19 LYS B CA 1
ATOM 1221 C C . LYS B 1 19 ? 14.564 52.729 27.789 1.00 11.10 19 LYS B C 1
ATOM 1222 O O . LYS B 1 19 ? 14.173 53.279 28.838 1.00 10.90 19 LYS B O 1
ATOM 1228 N N . ALA B 1 20 ? 13.997 52.896 26.591 1.00 11.20 20 ALA B N 1
ATOM 1229 C CA . ALA B 1 20 ? 12.832 53.748 26.369 1.00 11.10 20 ALA B CA 1
ATOM 1230 C C . ALA B 1 20 ? 11.628 53.230 27.061 1.00 11.20 20 ALA B C 1
ATOM 1231 O O . ALA B 1 20 ? 10.778 53.999 27.412 1.00 11.90 20 ALA B O 1
ATOM 1233 N N . ASN B 1 21 ? 11.571 51.938 27.344 1.00 11.50 21 ASN B N 1
ATOM 1234 C CA . ASN B 1 21 ? 10.410 51.377 28.017 1.00 11.50 21 ASN B CA 1
ATOM 1235 C C . ASN B 1 21 ? 10.849 50.035 28.528 1.00 11.20 21 ASN B C 1
ATOM 1236 O O . ASN B 1 21 ? 10.329 48.989 28.150 1.00 11.30 21 ASN B O 1
ATOM 1241 N N . ILE B 1 22 ? 11.775 50.070 29.461 1.00 11.40 22 ILE B N 1
ATOM 1242 C CA . ILE B 1 22 ? 12.342 48.845 29.970 1.00 11.60 22 ILE B CA 1
ATOM 1243 C C . ILE B 1 22 ? 11.418 47.701 30.467 1.00 11.30 22 ILE B C 1
ATOM 1244 O O . ILE B 1 22 ? 11.718 46.534 30.273 1.00 11.40 22 ILE B O 1
ATOM 1249 N N . PRO B 1 23 ? 10.232 48.013 30.999 1.00 11.20 23 PRO B N 1
ATOM 1250 C CA . PRO B 1 23 ? 9.344 46.941 31.456 1.00 11.10 23 PRO B CA 1
ATOM 1251 C C . PRO B 1 23 ? 8.572 46.217 30.331 1.00 10.50 23 PRO B C 1
ATOM 1252 O O . PRO B 1 23 ? 8.463 45.008 30.354 1.00 10.00 23 PRO B O 1
ATOM 1256 N N . GLN B 1 24 ? 8.075 46.943 29.338 1.00 10.90 24 GLN B N 1
ATOM 1257 C CA . GLN B 1 24 ? 7.328 46.301 28.226 1.00 11.60 24 GLN B CA 1
ATOM 1258 C C . GLN B 1 24 ? 8.287 45.416 27.419 1.00 10.80 24 GLN B C 1
ATOM 1259 O O . GLN B 1 24 ? 7.919 44.337 26.945 1.00 10.80 24 GLN B O 1
ATOM 1265 N N . TYR B 1 25 ? 9.545 45.819 27.373 1.00 10.00 25 TYR B N 1
ATOM 1266 C CA . TYR B 1 25 ? 10.519 45.059 26.634 1.00 9.60 25 TYR B CA 1
ATOM 1267 C C . TYR B 1 25 ? 11.077 43.883 27.410 1.00 8.80 25 TYR B C 1
ATOM 1268 O O . TYR B 1 25 ? 11.559 42.923 26.822 1.00 8.40 25 TYR B O 1
ATOM 1277 N N . SER B 1 26 ? 11.023 43.970 28.733 1.00 8.20 26 SER B N 1
ATOM 1278 C CA . SER B 1 26 ? 11.474 42.888 29.609 1.00 7.50 26 SER B CA 1
ATOM 1279 C C . SER B 1 26 ? 10.392 41.820 29.529 1.00 7.30 26 SER B C 1
ATOM 1280 O O . SER B 1 26 ? 10.664 40.628 29.650 1.00 7.40 26 SER B O 1
ATOM 1283 N N . VAL B 1 27 ? 9.154 42.247 29.317 1.00 6.80 27 VAL B N 1
ATOM 1284 C CA . VAL B 1 27 ? 8.094 41.286 29.137 1.00 6.60 27 VAL B CA 1
ATOM 1285 C C . VAL B 1 27 ? 8.386 40.508 27.843 1.00 6.30 27 VAL B C 1
ATOM 1286 O O . VAL B 1 27 ? 8.544 39.302 27.878 1.00 6.30 27 VAL B O 1
ATOM 1290 N N . VAL B 1 28 ? 8.602 41.210 26.738 1.00 6.20 28 VAL B N 1
ATOM 1291 C CA . VAL B 1 28 ? 8.934 40.566 25.461 1.00 6.40 28 VAL B CA 1
ATOM 1292 C C . VAL B 1 28 ? 10.090 39.549 25.612 1.00 6.50 28 VAL B C 1
ATOM 1293 O O . VAL B 1 28 ? 9.985 38.378 25.188 1.00 6.80 28 VAL B O 1
ATOM 1297 N N . PHE B 1 29 ? 11.185 40.004 26.211 1.00 6.30 29 PHE B N 1
ATOM 1298 C CA . PHE B 1 29 ? 12.358 39.179 26.459 1.00 6.30 29 PHE B CA 1
ATOM 1299 C C . PHE B 1 29 ? 12.135 37.854 27.245 1.00 6.50 29 PHE B C 1
ATOM 1300 O O . PHE B 1 29 ? 12.420 36.763 26.727 1.00 5.80 29 PHE B O 1
ATOM 1308 N N . TYR B 1 30 ? 11.627 37.952 28.484 1.00 7.00 30 TYR B N 1
ATOM 1309 C CA . TYR B 1 30 ? 11.375 36.778 29.334 1.00 7.90 30 TYR B CA 1
ATOM 1310 C C . TYR B 1 30 ? 10.298 35.820 28.825 1.00 8.30 30 TYR B C 1
ATOM 1311 O O . TYR B 1 30 ? 10.422 34.603 28.966 1.00 8.40 30 TYR B O 1
ATOM 1320 N N . THR B 1 31 ? 9.253 36.366 28.220 1.00 9.00 31 THR B N 1
ATOM 1321 C CA . THR B 1 31 ? 8.171 35.580 27.611 1.00 9.70 31 THR B CA 1
ATOM 1322 C C . THR B 1 31 ? 8.762 34.689 26.496 1.00 9.80 31 THR B C 1
ATOM 1323 O O . THR B 1 31 ? 8.387 33.519 26.362 1.00 9.40 31 THR B O 1
ATOM 1327 N N . SER B 1 32 ? 9.684 35.260 25.708 1.00 10.10 32 SER B N 1
ATOM 1328 C CA . SER B 1 32 ? 10.366 34.525 24.639 1.00 10.50 32 SER B CA 1
ATOM 1329 C C . SER B 1 32 ? 11.230 33.397 25.244 1.00 10.80 32 SER B C 1
ATOM 1330 O O . SER B 1 32 ? 11.240 32.255 24.754 1.00 10.70 32 SER B O 1
ATOM 1333 N N . ILE B 1 33 ? 11.905 33.683 26.357 1.00 11.40 33 ILE B N 1
ATOM 1334 C CA . ILE B 1 33 ? 12.741 32.653 27.000 1.00 11.70 33 ILE B CA 1
ATOM 1335 C C . ILE B 1 33 ? 11.891 31.468 27.432 1.00 12.30 33 ILE B C 1
ATOM 1336 O O . ILE B 1 33 ? 12.176 30.358 27.037 1.00 12.40 33 ILE B O 1
ATOM 1341 N N . LEU B 1 34 ? 10.840 31.733 28.215 1.00 13.10 34 LEU B N 1
ATOM 1342 C CA . LEU B 1 34 ? 9.902 30.730 28.725 1.00 13.90 34 LEU B CA 1
ATOM 1343 C C . LEU B 1 34 ? 9.103 30.021 27.645 1.00 15.00 34 LEU B C 1
ATOM 1344 O O . LEU B 1 34 ? 8.515 28.962 27.892 1.00 14.90 34 LEU B O 1
ATOM 1349 N N . GLU B 1 35 ? 8.998 30.635 26.471 1.00 16.00 35 GLU B N 1
ATOM 1350 C CA . GLU B 1 35 ? 8.274 29.985 25.410 1.00 17.00 35 GLU B CA 1
ATOM 1351 C C . GLU B 1 35 ? 9.112 28.881 24.757 1.00 17.40 35 GLU B C 1
ATOM 1352 O O . GLU B 1 35 ? 8.583 27.831 24.391 1.00 17.60 35 GLU B O 1
ATOM 1358 N N . LYS B 1 36 ? 10.422 29.077 24.674 1.00 17.60 36 LYS B N 1
ATOM 1359 C CA . LYS B 1 36 ? 11.274 28.102 24.013 1.00 17.80 36 LYS B CA 1
ATOM 1360 C C . LYS B 1 36 ? 12.094 27.286 24.939 1.00 18.10 36 LYS B C 1
ATOM 1361 O O . LYS B 1 36 ? 12.777 26.363 24.497 1.00 18.30 36 LYS B O 1
ATOM 1367 N N . ALA B 1 37 ? 12.068 27.639 26.219 1.00 18.50 37 ALA B N 1
ATOM 1368 C CA . ALA B 1 37 ? 12.805 26.884 27.223 1.00 18.70 37 ALA B CA 1
ATOM 1369 C C . ALA B 1 37 ? 12.047 26.948 28.530 1.00 19.30 37 ALA B C 1
ATOM 1370 O O . ALA B 1 37 ? 12.412 27.711 29.435 1.00 19.60 37 ALA B O 1
ATOM 1372 N N . PRO B 1 38 ? 10.977 26.125 28.651 1.00 19.80 38 PRO B N 1
ATOM 1373 C CA . PRO B 1 38 ? 10.081 25.999 29.804 1.00 20.00 38 PRO B CA 1
ATOM 1374 C C . PRO B 1 38 ? 10.812 25.712 31.087 1.00 20.40 38 PRO B C 1
ATOM 1375 O O . PRO B 1 38 ? 10.510 26.300 32.136 1.00 20.60 38 PRO B O 1
ATOM 1379 N N . ALA B 1 39 ? 11.803 24.833 30.995 1.00 20.80 39 ALA B N 1
ATOM 1380 C CA . ALA B 1 39 ? 12.598 24.436 32.159 1.00 21.00 39 ALA B CA 1
ATOM 1381 C C . ALA B 1 39 ? 13.268 25.598 32.930 1.00 21.40 39 ALA B C 1
ATOM 1382 O O . ALA B 1 39 ? 13.542 25.476 34.144 1.00 21.50 39 ALA B O 1
ATOM 1384 N N . ALA B 1 40 ? 13.487 26.721 32.240 1.00 21.40 40 ALA B N 1
ATOM 1385 C CA . ALA B 1 40 ? 14.138 27.878 32.822 1.00 21.60 40 ALA B CA 1
ATOM 1386 C C . ALA B 1 40 ? 13.404 28.585 33.966 1.00 21.80 40 ALA B C 1
ATOM 1387 O O . ALA B 1 40 ? 14.034 29.077 34.896 1.00 21.70 40 ALA B O 1
ATOM 1389 N N . LYS B 1 41 ? 12.077 28.636 33.892 1.00 22.10 41 LYS B N 1
ATOM 1390 C CA . LYS B 1 41 ? 11.238 29.277 34.910 1.00 22.30 41 LYS B CA 1
ATOM 1391 C C . LYS B 1 41 ? 11.622 28.842 36.336 1.00 22.30 41 LYS B C 1
ATOM 1392 O O . LYS B 1 41 ? 11.487 29.614 37.299 1.00 22.90 41 LYS B O 1
ATOM 1398 N N . ASP B 1 42 ? 12.135 27.623 36.461 1.00 22.20 42 ASP B N 1
ATOM 1399 C CA . ASP B 1 42 ? 12.549 27.067 37.760 1.00 21.90 42 ASP B CA 1
ATOM 1400 C C . ASP B 1 42 ? 13.897 27.591 38.225 1.00 21.40 42 ASP B C 1
ATOM 1401 O O . ASP B 1 42 ? 14.206 27.550 39.412 1.00 21.40 42 ASP B O 1
ATOM 1406 N N . LEU B 1 43 ? 14.724 28.005 37.271 1.00 20.90 43 LEU B N 1
ATOM 1407 C CA . LEU B 1 43 ? 16.049 28.526 37.582 1.00 20.30 43 LEU B CA 1
ATOM 1408 C C . LEU B 1 43 ? 15.985 30.014 38.010 1.00 19.80 43 LEU B C 1
ATOM 1409 O O . LEU B 1 43 ? 16.751 30.433 38.873 1.00 19.60 43 LEU B O 1
ATOM 1414 N N . PHE B 1 44 ? 15.071 30.799 37.423 1.00 19.30 44 PHE B N 1
ATOM 1415 C CA . PHE B 1 44 ? 14.951 32.220 37.761 1.00 18.90 44 PHE B CA 1
ATOM 1416 C C . PHE B 1 44 ? 13.984 32.377 38.906 1.00 19.00 44 PHE B C 1
ATOM 1417 O O . PHE B 1 44 ? 12.812 32.071 38.753 1.00 19.30 44 PHE B O 1
ATOM 1425 N N . SER B 1 45 ? 14.448 32.942 40.012 1.00 19.20 45 SER B N 1
ATOM 1426 C CA . SER B 1 45 ? 13.586 33.111 41.173 1.00 19.50 45 SER B CA 1
ATOM 1427 C C . SER B 1 45 ? 12.533 34.208 41.056 1.00 19.50 45 SER B C 1
ATOM 1428 O O . SER B 1 45 ? 11.475 34.105 41.682 1.00 19.70 45 SER B O 1
ATOM 1431 N N . PHE B 1 46 ? 12.798 35.217 40.223 1.00 19.20 46 PHE B N 1
ATOM 1432 C CA . PHE B 1 46 ? 11.874 36.342 40.043 1.00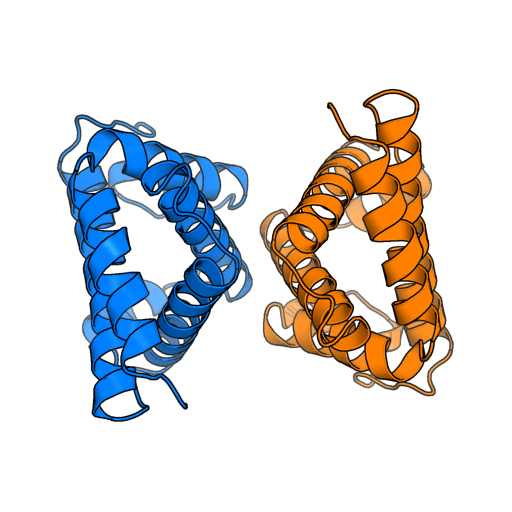 18.90 46 PHE B CA 1
ATOM 1433 C C . PHE B 1 46 ? 10.740 35.994 39.101 1.00 19.30 46 PHE B C 1
ATOM 1434 O O . PHE B 1 46 ? 9.805 36.770 38.946 1.00 19.20 46 PHE B O 1
ATOM 1442 N N . LEU B 1 47 ? 10.841 34.822 38.476 1.00 19.70 47 LEU B N 1
ATOM 1443 C CA . LEU B 1 47 ? 9.834 34.336 37.530 1.00 20.20 47 LEU B CA 1
ATOM 1444 C C . LEU B 1 47 ? 8.969 33.251 38.165 1.00 20.60 47 LEU B C 1
ATOM 1445 O O . LEU B 1 47 ? 8.139 32.618 37.507 1.00 20.70 47 LEU B O 1
ATOM 1450 N N . ALA B 1 48 ? 9.185 33.034 39.451 1.00 21.20 48 ALA B N 1
ATOM 1451 C CA . ALA B 1 48 ? 8.450 32.029 40.198 1.00 21.80 48 ALA B CA 1
ATOM 1452 C C . ALA B 1 48 ? 6.959 32.201 39.967 1.00 22.20 48 ALA B C 1
ATOM 1453 O O . ALA B 1 48 ? 6.220 31.224 39.857 1.00 22.40 48 ALA B O 1
ATOM 1455 N N . ASN B 1 49 ? 6.549 33.470 39.903 1.00 22.50 49 ASN B N 1
ATOM 1456 C CA . ASN B 1 49 ? 5.161 33.870 39.718 1.00 22.60 49 ASN B CA 1
ATOM 1457 C C . ASN B 1 49 ? 4.804 34.386 38.316 1.00 22.40 49 ASN B C 1
ATOM 1458 O O . ASN B 1 49 ? 3.859 35.172 38.145 1.00 22.30 49 ASN B O 1
ATOM 1463 N N . GLY B 1 50 ? 5.544 33.920 37.317 1.00 22.00 50 GLY B N 1
ATOM 1464 C CA . GLY B 1 50 ? 5.287 34.336 35.957 1.00 21.10 50 GLY B CA 1
ATOM 1465 C C . GLY B 1 50 ? 6.043 35.594 35.608 1.00 20.50 50 GLY B C 1
ATOM 1466 O O . GLY B 1 50 ? 6.829 36.106 36.393 1.00 20.50 50 GLY B O 1
ATOM 1467 N N . VAL B 1 51 ? 5.762 36.084 34.410 1.00 20.00 51 VAL B N 1
ATOM 1468 C CA . VAL B 1 51 ? 6.360 37.278 33.834 1.00 19.20 51 VAL B CA 1
ATOM 1469 C C . VAL B 1 51 ? 5.571 38.467 34.356 1.00 18.90 51 VAL B C 1
ATOM 1470 O O . VAL B 1 51 ? 4.466 38.750 33.884 1.00 19.20 51 VAL B O 1
ATOM 1474 N N . ASP B 1 52 ? 6.175 39.186 35.289 1.00 18.10 52 ASP B N 1
ATOM 1475 C CA . ASP B 1 52 ? 5.544 40.319 35.970 1.00 17.50 52 ASP B CA 1
ATOM 1476 C C . ASP B 1 52 ? 6.380 41.598 35.796 1.00 16.70 52 ASP B C 1
ATOM 1477 O O . ASP B 1 52 ? 7.415 41.735 36.449 1.00 16.60 52 ASP B O 1
ATOM 1482 N N . PRO B 1 53 ? 5.947 42.528 34.897 1.00 16.10 53 PRO B N 1
ATOM 1483 C CA . PRO B 1 53 ? 6.564 43.823 34.555 1.00 15.70 53 PRO B CA 1
ATOM 1484 C C . PRO B 1 53 ? 6.719 44.835 35.697 1.00 15.60 53 PRO B C 1
ATOM 1485 O O . PRO B 1 53 ? 7.494 45.800 35.601 1.00 15.80 53 PRO B O 1
ATOM 1489 N N . THR B 1 54 ? 5.944 44.665 36.753 1.00 15.40 54 THR B N 1
ATOM 1490 C CA . THR B 1 54 ? 6.013 45.573 37.910 1.00 15.30 54 THR B CA 1
ATOM 1491 C C . THR B 1 54 ? 6.941 44.985 38.967 1.00 15.00 54 THR B C 1
ATOM 1492 O O . THR B 1 54 ? 7.186 45.593 40.020 1.00 15.50 54 THR B O 1
ATOM 1496 N N . ASN B 1 55 ? 7.427 43.777 38.701 1.00 14.20 55 ASN B N 1
ATOM 1497 C CA . ASN B 1 55 ? 8.359 43.106 39.605 1.00 13.60 55 ASN B CA 1
ATOM 1498 C C . ASN B 1 55 ? 9.751 43.746 39.305 1.00 13.40 55 ASN B C 1
ATOM 1499 O O . ASN B 1 55 ? 10.271 43.598 38.190 1.00 13.20 55 ASN B O 1
ATOM 1504 N N . PRO B 1 56 ? 10.323 44.512 40.269 1.00 12.90 56 PRO B N 1
ATOM 1505 C CA . PRO B 1 56 ? 11.616 45.217 40.207 1.00 13.00 56 PRO B CA 1
ATOM 1506 C C . PRO B 1 56 ? 12.793 44.358 39.770 1.00 13.10 56 PRO B C 1
ATOM 1507 O O . PRO B 1 56 ? 13.612 44.768 38.926 1.00 12.90 56 PRO B O 1
ATOM 1511 N N . LYS B 1 57 ? 12.872 43.180 40.379 1.00 13.30 57 LYS B N 1
ATOM 1512 C CA . LYS B 1 57 ? 13.898 42.201 40.062 1.00 13.30 57 LYS B CA 1
ATOM 1513 C C . LYS B 1 57 ? 13.842 41.744 38.607 1.00 12.90 57 LYS B C 1
ATOM 1514 O O . LYS B 1 57 ? 14.873 41.497 38.014 1.00 13.20 57 LYS B O 1
ATOM 1520 N N . LEU B 1 58 ? 12.655 41.618 38.026 1.00 12.20 58 LEU B N 1
ATOM 1521 C CA . LEU B 1 58 ? 12.561 41.196 36.634 1.00 11.50 58 LEU B CA 1
ATOM 1522 C C . LEU B 1 58 ? 13.136 42.247 35.663 1.00 11.00 58 LEU B C 1
ATOM 1523 O O . LEU B 1 58 ? 13.990 41.968 34.809 1.00 10.60 58 LEU B O 1
ATOM 1528 N N . THR B 1 59 ? 12.665 43.474 35.829 1.00 10.90 59 THR B N 1
ATOM 1529 C CA . THR B 1 59 ? 13.067 44.590 34.984 1.00 10.50 59 THR B CA 1
ATOM 1530 C C . THR B 1 59 ? 14.509 44.973 35.211 1.00 10.10 59 THR B C 1
ATOM 1531 O O . THR B 1 59 ? 15.256 45.214 34.257 1.00 9.90 59 THR B O 1
ATOM 1535 N N . GLY B 1 60 ? 14.885 45.025 36.482 1.00 9.70 60 GLY B N 1
ATOM 1536 C CA . GLY B 1 60 ? 16.241 45.370 36.869 1.00 9.80 60 GLY B CA 1
ATOM 1537 C C . GLY B 1 60 ? 17.275 44.386 36.364 1.00 9.80 60 GLY B C 1
ATOM 1538 O O . GLY B 1 60 ? 18.385 44.768 36.143 1.00 9.80 60 GLY B O 1
ATOM 1539 N N . HIS B 1 61 ? 16.872 43.135 36.133 1.00 10.20 61 HIS B N 1
ATOM 1540 C CA . HIS B 1 61 ? 17.728 42.044 35.648 1.00 10.10 61 HIS B CA 1
ATOM 1541 C C . HIS B 1 61 ? 17.903 42.103 34.116 1.00 10.00 61 HIS B C 1
ATOM 1542 O O . HIS B 1 61 ? 19.008 41.904 33.581 1.00 9.10 61 HIS B O 1
ATOM 1549 N N . ALA B 1 62 ? 16.788 42.299 33.412 1.00 9.90 62 ALA B N 1
ATOM 1550 C CA . ALA B 1 62 ? 16.843 42.353 31.968 1.00 9.80 62 ALA B CA 1
ATOM 1551 C C . ALA B 1 62 ? 17.719 43.524 31.574 1.00 9.90 62 ALA B C 1
ATOM 1552 O O . ALA B 1 62 ? 18.520 43.407 30.662 1.00 9.60 62 ALA B O 1
ATOM 1554 N N . GLU B 1 63 ? 17.660 44.589 32.374 1.00 10.10 63 GLU B N 1
ATOM 1555 C CA . GLU B 1 63 ? 18.406 45.814 32.100 1.00 10.70 63 GLU B CA 1
ATOM 1556 C C . GLU B 1 63 ? 19.882 45.633 32.296 1.00 10.20 63 GLU B C 1
ATOM 1557 O O . GLU B 1 63 ? 20.692 46.116 31.502 1.00 10.20 63 GLU B O 1
ATOM 1563 N N . LYS B 1 64 ? 20.216 44.958 33.389 1.00 9.90 64 LYS B N 1
ATOM 1564 C CA . LYS B 1 64 ? 21.576 44.654 33.743 1.00 9.50 64 LYS B CA 1
ATOM 1565 C C . LYS B 1 64 ? 22.133 43.721 32.711 1.00 8.60 64 LYS B C 1
ATOM 1566 O O . LYS B 1 64 ? 23.314 43.711 32.479 1.00 9.10 64 LYS B O 1
ATOM 1572 N N . LEU B 1 65 ? 21.294 42.890 32.128 1.00 7.60 65 LEU B N 1
ATOM 1573 C CA . LEU B 1 65 ? 21.766 41.975 31.102 1.00 7.00 65 LEU B CA 1
ATOM 1574 C C . LEU B 1 65 ? 21.997 42.710 29.766 1.00 6.40 65 LEU B C 1
ATOM 1575 O O . LEU B 1 65 ? 23.010 42.511 29.127 1.00 5.80 65 LEU B O 1
ATOM 1580 N N . PHE B 1 66 ? 21.035 43.509 29.326 1.00 5.50 66 PHE B N 1
ATOM 1581 C CA . PHE B 1 66 ? 21.192 44.227 28.077 1.00 5.40 66 PHE B CA 1
ATOM 1582 C C . PHE B 1 66 ? 22.424 45.177 28.153 1.00 5.90 66 PHE B C 1
ATOM 1583 O O . PHE B 1 66 ? 23.163 45.357 27.178 1.00 5.20 66 PHE B O 1
ATOM 1591 N N . ALA B 1 67 ? 22.657 45.728 29.355 1.00 6.30 67 ALA B N 1
ATOM 1592 C CA . ALA B 1 67 ? 23.775 46.633 29.611 1.00 6.70 67 ALA B CA 1
ATOM 1593 C C . ALA B 1 67 ? 25.068 45.856 29.434 1.00 6.60 67 ALA B C 1
ATOM 1594 O O . ALA B 1 67 ? 25.969 46.314 28.764 1.00 6.80 67 ALA B O 1
ATOM 1596 N N . LEU B 1 68 ? 25.133 44.657 29.998 1.00 6.30 68 LEU B N 1
ATOM 1597 C CA . LEU B 1 68 ? 26.297 43.796 29.834 1.00 6.20 68 LEU B CA 1
ATOM 1598 C C . LEU B 1 68 ? 26.604 43.444 28.339 1.00 6.50 68 LEU B C 1
ATOM 1599 O O . LEU B 1 68 ? 27.752 43.359 27.932 1.00 6.50 68 LEU B O 1
ATOM 1604 N N . VAL B 1 69 ? 25.597 43.210 27.512 1.00 7.10 69 VAL B N 1
ATOM 1605 C CA . VAL B 1 69 ? 25.867 42.900 26.103 1.00 8.10 69 VAL B CA 1
ATOM 1606 C C . VAL B 1 69 ? 26.268 44.176 25.329 1.00 8.90 69 VAL B C 1
ATOM 1607 O O . VAL B 1 69 ? 26.962 44.111 24.293 1.00 9.50 69 VAL B O 1
ATOM 1611 N N . ARG B 1 70 ? 25.832 45.333 25.826 1.00 9.20 70 ARG B N 1
ATOM 1612 C CA . ARG B 1 70 ? 26.186 46.623 25.236 1.00 9.50 70 ARG B CA 1
ATOM 1613 C C . ARG B 1 70 ? 27.690 46.793 25.567 1.00 9.70 70 ARG B C 1
ATOM 1614 O O . ARG B 1 70 ? 28.501 47.196 24.737 1.00 9.90 70 ARG B O 1
ATOM 1622 N N . ASP B 1 71 ? 28.053 46.433 26.790 1.00 9.30 71 ASP B N 1
ATOM 1623 C CA . ASP B 1 71 ? 29.444 46.509 27.268 1.00 9.10 71 ASP B CA 1
ATOM 1624 C C . ASP B 1 71 ? 30.362 45.591 26.475 1.00 8.50 71 ASP B C 1
ATOM 1625 O O . ASP B 1 71 ? 31.514 45.923 26.216 1.00 8.40 71 ASP B O 1
ATOM 1630 N N . SER B 1 72 ? 29.866 44.396 26.172 1.00 8.10 72 SER B N 1
ATOM 1631 C CA . SER B 1 72 ? 30.585 43.434 25.388 1.00 7.50 72 SER B CA 1
ATOM 1632 C C . SER B 1 72 ? 30.954 44.058 24.034 1.00 8.00 72 SER B C 1
ATOM 1633 O O . SER B 1 72 ? 32.074 43.854 23.553 1.00 7.90 72 SER B O 1
ATOM 1636 N N . ALA B 1 73 ? 30.006 44.799 23.423 1.00 8.00 73 ALA B N 1
ATOM 1637 C CA . ALA B 1 73 ? 30.217 45.472 22.126 1.00 8.10 73 ALA B CA 1
ATOM 1638 C C . ALA B 1 73 ? 31.335 46.494 22.277 1.00 8.20 73 ALA B C 1
ATOM 1639 O O . ALA B 1 73 ? 32.173 46.674 21.350 1.00 8.00 73 ALA B O 1
ATOM 1641 N N . GLY B 1 74 ? 31.320 47.156 23.439 1.00 7.40 74 GLY B N 1
ATOM 1642 C CA . GLY B 1 74 ? 32.323 48.164 23.744 1.00 7.70 74 GLY B CA 1
ATOM 1643 C C . GLY B 1 74 ? 33.697 47.562 23.818 1.00 7.60 74 GLY B C 1
ATOM 1644 O O . GLY B 1 74 ? 34.619 48.023 23.185 1.00 8.00 74 GLY B O 1
ATOM 1645 N N . GLN B 1 75 ? 33.820 46.465 24.531 1.00 7.70 75 GLN B N 1
ATOM 1646 C CA . GLN B 1 75 ? 35.083 45.804 24.655 1.00 8.00 75 GLN B CA 1
ATOM 1647 C C . GLN B 1 75 ? 35.545 45.275 23.305 1.00 8.20 75 GLN B C 1
ATOM 1648 O O . GLN B 1 75 ? 36.737 45.303 23.009 1.00 7.40 75 GLN B O 1
ATOM 1654 N N . LEU B 1 76 ? 34.620 44.762 22.498 1.00 8.30 76 LEU B N 1
ATOM 1655 C CA . LEU B 1 76 ? 35.054 44.215 21.218 1.00 9.30 76 LEU B CA 1
ATOM 1656 C C . LEU B 1 76 ? 35.613 45.302 20.309 1.00 9.70 76 LEU B C 1
ATOM 1657 O O . LEU B 1 76 ? 36.579 45.089 19.566 1.00 9.60 76 LEU B O 1
ATOM 1662 N N . LYS B 1 77 ? 35.045 46.492 20.429 1.00 10.30 77 LYS B N 1
ATOM 1663 C CA . LYS B 1 77 ? 35.487 47.619 19.613 1.00 10.60 77 LYS B CA 1
ATOM 1664 C C . LYS B 1 77 ? 36.889 48.080 19.985 1.00 10.70 77 LYS B C 1
ATOM 1665 O O . LYS B 1 77 ? 37.703 48.383 19.116 1.00 10.60 77 LYS B O 1
ATOM 1671 N N . ALA B 1 78 ? 37.192 48.052 21.287 1.00 10.60 78 ALA B N 1
ATOM 1672 C CA . ALA B 1 78 ? 38.471 48.536 21.781 1.00 10.20 78 ALA B CA 1
ATOM 1673 C C . ALA B 1 78 ? 39.593 47.577 21.716 1.00 10.40 78 ALA B C 1
ATOM 1674 O O . ALA B 1 78 ? 40.754 47.993 21.639 1.00 10.70 78 ALA B O 1
ATOM 1676 N N . SER B 1 79 ? 39.282 46.293 21.637 1.00 10.20 79 SER B N 1
ATOM 1677 C CA . SER B 1 79 ? 40.355 45.348 21.680 1.00 9.90 79 SER B CA 1
ATOM 1678 C C . SER B 1 79 ? 40.107 44.047 20.967 1.00 10.40 79 SER B C 1
ATOM 1679 O O . SER B 1 79 ? 40.986 43.180 20.960 1.00 10.80 79 SER B O 1
ATOM 1682 N N . GLY B 1 80 ? 38.928 43.859 20.399 1.00 10.50 80 GLY B N 1
ATOM 1683 C CA . GLY B 1 80 ? 38.669 42.603 19.709 1.00 11.10 80 GLY B CA 1
ATOM 1684 C C . GLY B 1 80 ? 38.525 41.424 20.649 1.00 11.40 80 GLY B C 1
ATOM 1685 O O . GLY B 1 80 ? 38.493 40.260 20.235 1.00 11.40 80 GLY B O 1
ATOM 1686 N N . THR B 1 81 ? 38.311 41.743 21.916 1.00 12.00 81 THR B N 1
ATOM 1687 C CA . THR B 1 81 ? 38.192 40.728 22.952 1.00 12.40 81 THR B CA 1
ATOM 1688 C C . THR B 1 81 ? 37.212 41.153 24.071 1.00 12.40 81 THR B C 1
ATOM 1689 O O . THR B 1 81 ? 36.888 42.329 24.238 1.00 12.20 81 THR B O 1
ATOM 1693 N N . VAL B 1 82 ? 36.606 40.158 24.713 1.00 12.40 82 VAL B N 1
ATOM 1694 C CA . VAL B 1 82 ? 35.662 40.401 25.806 1.00 12.60 82 VAL B CA 1
ATOM 1695 C C . VAL B 1 82 ? 35.890 39.352 26.895 1.00 12.60 82 VAL B C 1
ATOM 1696 O O . VAL B 1 82 ? 36.068 38.162 26.608 1.00 12.50 82 VAL B O 1
ATOM 1700 N N . VAL B 1 83 ? 35.943 39.823 28.133 1.00 12.60 83 VAL B N 1
ATOM 1701 C CA . VAL B 1 83 ? 36.121 38.936 29.281 1.00 12.90 83 VAL B CA 1
ATOM 1702 C C . VAL B 1 83 ? 34.912 39.170 30.195 1.00 12.90 83 VAL B C 1
ATOM 1703 O O . VAL B 1 83 ? 34.360 40.271 30.203 1.00 12.70 83 VAL B O 1
ATOM 1707 N N . ALA B 1 84 ? 34.463 38.112 30.881 1.00 13.10 84 ALA B N 1
ATOM 1708 C CA . ALA B 1 84 ? 33.358 38.190 31.823 1.00 13.60 84 ALA B CA 1
ATOM 1709 C C . ALA B 1 84 ? 33.878 37.999 33.273 1.00 14.20 84 ALA B C 1
ATOM 1710 O O . ALA B 1 84 ? 34.924 37.374 33.493 1.00 14.10 84 ALA B O 1
ATOM 1712 N N . ASP B 1 85 ? 33.176 38.614 34.229 1.00 14.50 85 ASP B N 1
ATOM 1713 C CA . ASP B 1 85 ? 33.511 38.557 35.645 1.00 15.00 85 ASP B CA 1
ATOM 1714 C C . ASP B 1 85 ? 33.411 37.129 36.176 1.00 14.70 85 ASP B C 1
ATOM 1715 O O . ASP B 1 85 ? 32.540 36.364 35.736 1.00 14.50 85 ASP B O 1
ATOM 1720 N N . ALA B 1 86 ? 34.227 36.805 37.177 1.00 14.20 86 ALA B N 1
ATOM 1721 C CA . ALA B 1 86 ? 34.243 35.467 37.758 1.00 14.00 86 ALA B CA 1
ATOM 1722 C C . ALA B 1 86 ? 32.907 35.151 38.313 1.00 13.80 86 ALA B C 1
ATOM 1723 O O . ALA B 1 86 ? 32.452 34.021 38.214 1.00 14.10 86 ALA B O 1
ATOM 1725 N N . ALA B 1 87 ? 32.286 36.147 38.929 1.00 13.60 87 ALA B N 1
ATOM 1726 C CA . ALA B 1 87 ? 30.956 35.997 39.491 1.00 13.60 87 ALA B CA 1
ATOM 1727 C C . ALA B 1 87 ? 29.918 35.575 38.430 1.00 13.60 87 ALA B C 1
ATOM 1728 O O . ALA B 1 87 ? 29.148 34.625 38.629 1.00 14.20 87 ALA B O 1
ATOM 1730 N N . LEU B 1 88 ? 29.875 36.303 37.322 1.00 13.10 88 LEU B N 1
ATOM 1731 C CA . LEU B 1 88 ? 28.933 36.036 36.247 1.00 12.60 88 LEU B CA 1
ATOM 1732 C C . LEU B 1 88 ? 29.155 34.630 35.780 1.00 12.30 88 LEU B C 1
ATOM 1733 O O . LEU B 1 88 ? 28.219 33.895 35.532 1.00 12.80 88 LEU B O 1
ATOM 1738 N N . GLY B 1 89 ? 30.415 34.257 35.659 1.00 12.10 89 GLY B N 1
ATOM 1739 C CA . GLY B 1 89 ? 30.758 32.923 35.217 1.00 11.80 89 GLY B CA 1
ATOM 1740 C C . GLY B 1 89 ? 30.323 31.833 36.188 1.00 11.70 89 GLY B C 1
ATOM 1741 O O . GLY B 1 89 ? 29.830 30.824 35.747 1.00 11.90 89 GLY B O 1
ATOM 1742 N N . SER B 1 90 ? 30.443 32.025 37.498 1.00 11.50 90 SER B N 1
ATOM 1743 C CA . SER B 1 90 ? 30.043 30.947 38.400 1.00 11.30 90 SER B CA 1
ATOM 1744 C C . SER B 1 90 ? 28.542 30.834 38.625 1.00 10.90 90 SER B C 1
ATOM 1745 O O . SER B 1 90 ? 28.026 29.713 38.714 1.00 10.40 90 SER B O 1
ATOM 1748 N N . VAL B 1 91 ? 27.834 31.960 38.589 1.00 10.70 91 VAL B N 1
ATOM 1749 C CA . VAL B 1 91 ? 26.365 31.936 38.747 1.00 10.80 91 VAL B CA 1
ATOM 1750 C C . VAL B 1 91 ? 25.698 31.037 37.647 1.00 10.90 91 VAL B C 1
ATOM 1751 O O . VAL B 1 91 ? 24.760 30.283 37.915 1.00 10.80 91 VAL B O 1
ATOM 1755 N N . HIS B 1 92 ? 26.214 31.114 36.421 1.00 10.70 92 HIS B N 1
ATOM 1756 C CA . HIS B 1 92 ? 25.700 30.323 35.320 1.00 10.40 92 HIS B CA 1
ATOM 1757 C C . HIS B 1 92 ? 26.208 28.915 35.401 1.00 10.90 92 HIS B C 1
ATOM 1758 O O . HIS B 1 92 ? 25.497 28.022 35.048 1.00 10.70 92 HIS B O 1
ATOM 1765 N N . ALA B 1 93 ? 27.445 28.735 35.853 1.00 11.80 93 ALA B N 1
ATOM 1766 C CA . ALA B 1 93 ? 28.025 27.423 36.003 1.00 13.20 93 ALA B CA 1
ATOM 1767 C C . ALA B 1 93 ? 27.130 26.444 36.739 1.00 14.20 93 ALA B C 1
ATOM 1768 O O . ALA B 1 93 ? 27.335 25.272 36.608 1.00 15.00 93 ALA B O 1
ATOM 1770 N N . GLN B 1 94 ? 26.147 26.873 37.517 1.00 15.70 94 GLN B N 1
ATOM 1771 C CA . GLN B 1 94 ? 25.235 25.857 38.109 1.00 17.00 94 GLN B CA 1
ATOM 1772 C C . GLN B 1 94 ? 24.827 24.826 36.994 1.00 17.50 94 GLN B C 1
ATOM 1773 O O . GLN B 1 94 ? 25.299 23.663 37.099 1.00 18.40 94 GLN B O 1
ATOM 1779 N N . LYS B 1 95 ? 23.979 25.162 35.988 1.00 17.50 95 LYS B N 1
ATOM 1780 C CA . LYS 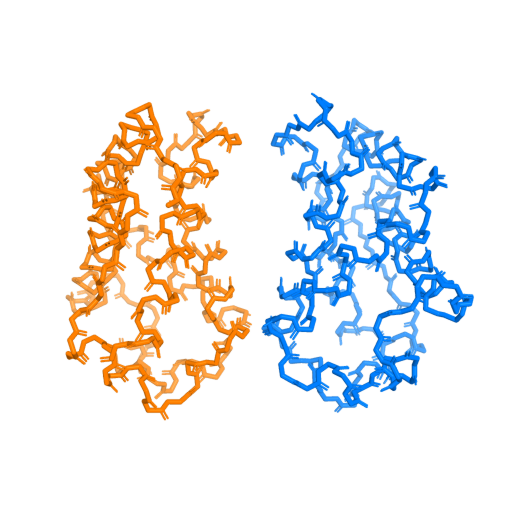B 1 95 ? 23.703 24.172 34.906 1.00 18.00 95 LYS B CA 1
ATOM 1781 C C . LYS B 1 95 ? 22.698 24.262 33.743 1.00 18.00 95 LYS B C 1
ATOM 1782 O O . LYS B 1 95 ? 23.109 24.138 32.611 1.00 17.60 95 LYS B O 1
ATOM 1788 N N . ALA B 1 96 ? 21.379 24.371 33.986 1.00 18.50 96 ALA B N 1
ATOM 1789 C CA . ALA B 1 96 ? 20.428 24.445 32.847 1.00 18.00 96 ALA B CA 1
ATOM 1790 C C . ALA B 1 96 ? 20.819 25.593 31.895 1.00 17.80 96 ALA B C 1
ATOM 1791 O O . ALA B 1 96 ? 20.107 25.953 30.903 1.00 17.90 96 ALA B O 1
ATOM 1793 N N . VAL B 1 97 ? 21.941 26.220 32.252 1.00 16.40 97 VAL B N 1
ATOM 1794 C CA . VAL B 1 97 ? 22.533 27.173 31.378 1.00 15.10 97 VAL B CA 1
ATOM 1795 C C . VAL B 1 97 ? 23.401 26.185 30.520 1.00 14.00 97 VAL B C 1
ATOM 1796 O O . VAL B 1 97 ? 24.483 25.716 30.872 1.00 13.80 97 VAL B O 1
ATOM 1800 N N . THR B 1 98 ? 22.722 25.636 29.542 1.00 12.80 98 THR B N 1
ATOM 1801 C CA . THR B 1 98 ? 23.320 24.699 28.627 1.00 11.40 98 THR B CA 1
ATOM 1802 C C . THR B 1 98 ? 23.591 25.538 27.366 1.00 10.70 98 THR B C 1
ATOM 1803 O O . THR B 1 98 ? 23.183 26.699 27.275 1.00 10.20 98 THR B O 1
ATOM 1807 N N . ASP B 1 99 ? 24.297 24.963 26.411 1.00 10.10 99 ASP B N 1
ATOM 1808 C CA . ASP B 1 99 ? 24.547 25.632 25.160 1.00 9.40 99 ASP B CA 1
ATOM 1809 C C . ASP B 1 99 ? 23.229 25.981 24.412 1.00 8.60 99 ASP B C 1
ATOM 1810 O O . ASP B 1 99 ? 23.065 27.105 23.931 1.00 8.10 99 ASP B O 1
ATOM 1815 N N . PRO B 1 100 ? 22.259 25.034 24.334 1.00 8.00 100 PRO B N 1
ATOM 1816 C CA . PRO B 1 100 ? 20.968 25.316 23.653 1.00 7.50 100 PRO B CA 1
ATOM 1817 C C . PRO B 1 100 ? 20.204 26.495 24.332 1.00 6.90 100 PRO B C 1
ATOM 1818 O O . PRO B 1 100 ? 19.476 27.234 23.694 1.00 6.50 100 PRO B O 1
ATOM 1822 N N . GLN B 1 101 ? 20.383 26.665 25.639 1.00 6.70 101 GLN B N 1
ATOM 1823 C CA . GLN B 1 101 ? 19.743 27.782 26.334 1.00 6.60 101 GLN B CA 1
ATOM 1824 C C . GLN B 1 101 ? 20.336 29.107 25.916 1.00 5.70 101 GLN B C 1
ATOM 1825 O O . GLN B 1 101 ? 19.631 30.111 25.906 1.00 5.10 101 GLN B O 1
ATOM 1831 N N . PHE B 1 102 ? 21.661 29.129 25.692 1.00 4.90 102 PHE B N 1
ATOM 1832 C CA . PHE B 1 102 ? 22.319 30.351 25.270 1.00 4.60 102 PHE B CA 1
ATOM 1833 C C . PHE B 1 102 ? 21.745 30.812 23.938 1.00 4.60 102 PHE B C 1
ATOM 1834 O O . PHE B 1 102 ? 21.629 32.000 23.714 1.00 4.80 102 PHE B O 1
ATOM 1842 N N . VAL B 1 103 ? 21.374 29.865 23.073 1.00 4.50 103 VAL B N 1
ATOM 1843 C CA . VAL B 1 103 ? 20.779 30.184 21.790 1.00 4.40 103 VAL B CA 1
ATOM 1844 C C . VAL B 1 103 ? 19.343 30.700 21.955 1.00 4.80 103 VAL B C 1
ATOM 1845 O O . VAL B 1 103 ? 18.952 31.695 21.312 1.00 5.20 103 VAL B O 1
ATOM 1849 N N . VAL B 1 104 ? 18.575 30.083 22.857 1.00 5.10 104 VAL B N 1
ATOM 1850 C CA . VAL B 1 104 ? 17.208 30.533 23.147 1.00 5.10 104 VAL B CA 1
ATOM 1851 C C . VAL B 1 104 ? 17.209 32.030 23.546 1.00 5.30 104 VAL B C 1
ATOM 1852 O O . VAL B 1 104 ? 16.508 32.825 22.983 1.00 5.70 104 VAL B O 1
ATOM 1856 N N . VAL B 1 105 ? 18.063 32.393 24.499 1.00 5.70 105 VAL B N 1
ATOM 1857 C CA . VAL B 1 105 ? 18.193 33.747 25.018 1.00 5.20 105 VAL B CA 1
ATOM 1858 C C . VAL B 1 105 ? 18.720 34.708 23.992 1.00 5.70 105 VAL B C 1
ATOM 1859 O O . VAL B 1 105 ? 18.436 35.918 24.050 1.00 6.40 105 VAL B O 1
ATOM 1863 N N . LYS B 1 106 ? 19.525 34.199 23.066 1.00 6.10 106 LYS B N 1
ATOM 1864 C CA . LYS B 1 106 ? 20.056 35.055 21.995 1.00 6.20 106 LYS B CA 1
ATOM 1865 C C . LYS B 1 106 ? 18.853 35.474 21.120 1.00 6.30 106 LYS B C 1
ATOM 1866 O O . LYS B 1 106 ? 18.658 36.645 20.828 1.00 6.00 106 LYS B O 1
ATOM 1872 N N . GLU B 1 107 ? 17.994 34.502 20.821 1.00 6.40 107 GLU B N 1
ATOM 1873 C CA . GLU B 1 107 ? 16.806 34.742 20.020 1.00 6.60 107 GLU B CA 1
ATOM 1874 C C . GLU B 1 107 ? 15.880 35.724 20.709 1.00 6.10 107 GLU B C 1
ATOM 1875 O O . GLU B 1 107 ? 15.247 36.542 20.046 1.00 5.90 107 GLU B O 1
ATOM 1881 N N . ALA B 1 108 ? 15.680 35.483 22.008 1.00 5.70 108 ALA B N 1
ATOM 1882 C CA . ALA B 1 108 ? 14.849 36.306 22.896 1.00 5.00 108 ALA B CA 1
ATOM 1883 C C . ALA B 1 108 ? 15.301 37.760 22.840 1.00 4.60 108 ALA B C 1
ATOM 1884 O O . ALA B 1 108 ? 14.511 38.692 22.657 1.00 4.40 108 ALA B O 1
ATOM 1886 N N . LEU B 1 109 ? 16.603 37.920 22.996 1.00 4.70 109 LEU B N 1
ATOM 1887 C CA . LEU B 1 109 ? 17.267 39.191 22.949 1.00 4.80 109 LEU B CA 1
ATOM 1888 C C . LEU B 1 109 ? 17.093 39.883 21.596 1.00 4.90 109 LEU B C 1
ATOM 1889 O O . LEU B 1 109 ? 16.801 41.086 21.550 1.00 4.80 109 LEU B O 1
ATOM 1894 N N . LEU B 1 110 ? 17.327 39.161 20.502 1.00 4.80 110 LEU B N 1
ATOM 1895 C CA . LEU B 1 110 ? 17.199 39.762 19.198 1.00 5.30 110 LEU B CA 1
ATOM 1896 C C . LEU B 1 110 ? 15.784 40.149 18.971 1.00 6.10 110 LEU B C 1
ATOM 1897 O O . LEU B 1 110 ? 15.538 41.180 18.322 1.00 6.10 110 LEU B O 1
ATOM 1902 N N . LYS B 1 111 ? 14.852 39.351 19.517 1.00 6.50 111 LYS B N 1
ATOM 1903 C CA . LYS B 1 111 ? 13.424 39.633 19.358 1.00 7.30 111 LYS B CA 1
ATOM 1904 C C . LYS B 1 111 ? 12.988 40.894 20.121 1.00 7.00 111 LYS B C 1
ATOM 1905 O O . LYS B 1 111 ? 12.067 41.602 19.695 1.00 7.50 111 LYS B O 1
ATOM 1911 N N . THR B 1 112 ? 13.735 41.236 21.168 1.00 6.50 112 THR B N 1
ATOM 1912 C CA . THR B 1 112 ? 13.448 42.407 22.000 1.00 5.90 112 THR B CA 1
ATOM 1913 C C . THR B 1 112 ? 13.965 43.690 21.418 1.00 5.60 112 THR B C 1
ATOM 1914 O O . THR B 1 112 ? 13.367 44.716 21.598 1.00 5.60 112 THR B O 1
ATOM 1918 N N . ILE B 1 113 ? 15.076 43.624 20.705 1.00 5.40 113 ILE B N 1
ATOM 1919 C CA . ILE B 1 113 ? 15.659 44.788 20.060 1.00 5.10 113 ILE B CA 1
ATOM 1920 C C . ILE B 1 113 ? 14.804 45.147 18.853 1.00 5.70 113 ILE B C 1
ATOM 1921 O O . ILE B 1 113 ? 14.488 46.296 18.644 1.00 5.40 113 ILE B O 1
ATOM 1926 N N . LYS B 1 114 ? 14.387 44.137 18.094 1.00 6.50 114 LYS B N 1
ATOM 1927 C CA . LYS B 1 114 ? 13.526 44.346 16.941 1.00 7.50 114 LYS B CA 1
ATOM 1928 C C . LYS B 1 114 ? 12.236 45.059 17.352 1.00 7.90 114 LYS B C 1
ATOM 1929 O O . LYS B 1 114 ? 11.765 45.976 16.663 1.00 8.10 114 LYS B O 1
ATOM 1935 N N . ALA B 1 115 ? 11.652 44.582 18.443 1.00 8.40 115 ALA B N 1
ATOM 1936 C CA . ALA B 1 115 ? 10.445 45.163 19.044 1.00 9.40 115 ALA B CA 1
ATOM 1937 C C . ALA B 1 115 ? 10.653 46.611 19.473 1.00 10.00 115 ALA B C 1
ATOM 1938 O O . ALA B 1 115 ? 9.754 47.449 19.313 1.00 10.00 115 ALA B O 1
ATOM 1940 N N . ALA B 1 116 ? 11.787 46.870 20.118 1.00 10.40 116 ALA B N 1
ATOM 1941 C CA . ALA B 1 116 ? 12.090 48.221 20.575 1.00 11.30 116 ALA B CA 1
ATOM 1942 C C . ALA B 1 116 ? 12.472 49.201 19.460 1.00 12.00 116 ALA B C 1
ATOM 1943 O O . ALA B 1 116 ? 12.026 50.348 19.487 1.00 11.80 116 ALA B O 1
ATOM 1945 N N . VAL B 1 117 ? 13.239 48.733 18.462 1.00 12.80 117 VAL B N 1
ATOM 1946 C CA . VAL B 1 117 ? 13.714 49.598 17.357 1.00 13.70 117 VAL B CA 1
ATOM 1947 C C . VAL B 1 117 ? 12.730 49.821 16.221 1.00 14.10 117 VAL B C 1
ATOM 1948 O O . VAL B 1 117 ? 12.930 50.672 15.371 1.00 14.30 117 VAL B O 1
ATOM 1952 N N . GLY B 1 118 ? 11.652 49.065 16.202 1.00 14.90 118 GLY B N 1
ATOM 1953 C CA . GLY B 1 118 ? 10.676 49.287 15.162 1.00 15.70 118 GLY B CA 1
ATOM 1954 C C . GLY B 1 118 ? 11.208 49.242 13.748 1.00 16.10 118 GLY B C 1
ATOM 1955 O O . GLY B 1 118 ? 11.879 48.284 13.372 1.00 16.60 118 GLY B O 1
ATOM 1956 N N . ASP B 1 119 ? 10.945 50.289 12.976 1.00 16.40 119 ASP B N 1
ATOM 1957 C CA . ASP B 1 119 ? 11.348 50.329 11.556 1.00 16.50 119 ASP B CA 1
ATOM 1958 C C . ASP B 1 119 ? 12.818 50.342 11.272 1.00 16.00 119 ASP B C 1
ATOM 1959 O O . ASP B 1 119 ? 13.256 49.925 10.205 1.00 15.70 119 ASP B O 1
ATOM 1964 N N . LYS B 1 120 ? 13.568 50.839 12.239 1.00 15.70 120 LYS B N 1
ATOM 1965 C CA . LYS B 1 120 ? 14.992 50.954 12.109 1.00 15.30 120 LYS B CA 1
ATOM 1966 C C . LYS B 1 120 ? 15.743 49.632 12.219 1.00 14.70 120 LYS B C 1
ATOM 1967 O O . LYS B 1 120 ? 16.969 49.624 12.266 1.00 14.90 120 LYS B O 1
ATOM 1973 N N . TRP B 1 121 ? 15.009 48.518 12.161 1.00 13.80 121 TRP B N 1
ATOM 1974 C CA . TRP B 1 121 ? 15.591 47.167 12.236 1.00 12.80 121 TRP B CA 1
ATOM 1975 C C . TRP B 1 121 ? 16.246 46.752 10.893 1.00 12.40 121 TRP B C 1
ATOM 1976 O O . TRP B 1 121 ? 15.756 47.077 9.832 1.00 12.10 121 TRP B O 1
ATOM 1987 N N . SER B 1 122 ? 17.383 46.075 10.958 1.00 12.30 122 SER B N 1
ATOM 1988 C CA . SER B 1 122 ? 18.099 45.629 9.755 1.00 12.20 122 SER B CA 1
ATOM 1989 C C . SER B 1 122 ? 19.074 44.531 10.135 1.00 12.30 122 SER B C 1
ATOM 1990 O O . SER B 1 122 ? 19.406 44.347 11.326 1.00 11.70 122 SER B O 1
ATOM 1993 N N . ASP B 1 123 ? 19.526 43.804 9.107 1.00 12.40 123 ASP B N 1
ATOM 1994 C CA . ASP B 1 123 ? 20.482 42.709 9.273 1.00 12.30 123 ASP B CA 1
ATOM 1995 C C . ASP B 1 123 ? 21.756 43.171 9.970 1.00 12.50 123 ASP B C 1
ATOM 1996 O O . ASP B 1 123 ? 22.295 42.462 10.797 1.00 12.70 123 ASP B O 1
ATOM 2001 N N . GLU B 1 124 ? 22.227 44.383 9.677 1.00 13.10 124 GLU B N 1
ATOM 2002 C CA . GLU B 1 124 ? 23.449 44.905 10.321 1.00 13.10 124 GLU B CA 1
ATOM 2003 C C . GLU B 1 124 ? 23.223 45.133 11.827 1.00 11.90 124 GLU B C 1
ATOM 2004 O O . GLU B 1 124 ? 24.116 44.908 12.632 1.00 11.90 124 GLU B O 1
ATOM 2010 N N . LEU B 1 125 ? 22.052 45.618 12.206 1.00 10.70 125 LEU B N 1
ATOM 2011 C CA . LEU B 1 125 ? 21.753 45.804 13.625 1.00 9.10 125 LEU B CA 1
ATOM 2012 C C . LEU B 1 125 ? 21.670 44.429 14.311 1.00 8.40 125 LEU B C 1
ATOM 2013 O O . LEU B 1 125 ? 22.223 44.206 15.374 1.00 7.50 125 LEU B O 1
ATOM 2018 N N . SER B 1 126 ? 21.054 43.476 13.634 1.00 8.10 126 SER B N 1
ATOM 2019 C CA . SER B 1 126 ? 20.920 42.123 14.166 1.00 7.70 126 SER B CA 1
ATOM 2020 C C . SER B 1 126 ? 22.319 41.551 14.428 1.00 7.90 126 SER B C 1
ATOM 2021 O O . SER B 1 126 ? 22.631 41.120 15.535 1.00 8.10 126 SER B O 1
ATOM 2024 N N . ARG B 1 127 ? 23.148 41.571 13.389 1.00 7.90 127 ARG B N 1
ATOM 2025 C CA . ARG B 1 127 ? 24.517 41.094 13.392 1.00 7.70 127 ARG B CA 1
ATOM 2026 C C . ARG B 1 127 ? 25.379 41.705 14.472 1.00 7.20 127 ARG B C 1
ATOM 2027 O O . ARG B 1 127 ? 26.210 41.030 15.059 1.00 7.80 127 ARG B O 1
ATOM 2035 N N . ALA B 1 128 ? 25.235 42.993 14.702 1.00 6.90 128 ALA B N 1
ATOM 2036 C CA . ALA B 1 128 ? 26.038 43.676 15.740 1.00 6.60 128 ALA B CA 1
ATOM 2037 C C . ALA B 1 128 ? 25.722 43.133 17.144 1.00 6.40 128 ALA B C 1
ATOM 2038 O O . ALA B 1 128 ? 26.616 43.020 17.968 1.00 6.20 128 ALA B O 1
ATOM 2040 N N . TRP B 1 129 ? 24.452 42.822 17.413 1.00 6.70 129 TRP B N 1
ATOM 2041 C CA . TRP B 1 129 ? 24.033 42.235 18.700 1.00 7.40 129 TRP B CA 1
ATOM 2042 C C . TRP B 1 129 ? 24.428 40.750 18.835 1.00 7.60 129 TRP B C 1
ATOM 2043 O O . TRP B 1 129 ? 24.857 40.329 19.920 1.00 7.50 129 TRP B O 1
ATOM 2054 N N . GLU B 1 130 ? 24.297 39.984 17.732 1.00 7.80 130 GLU B N 1
ATOM 2055 C CA . GLU B 1 130 ? 24.624 38.550 17.696 1.00 8.30 130 GLU B CA 1
ATOM 2056 C C . GLU B 1 130 ? 26.063 38.327 18.113 1.00 7.70 130 GLU B C 1
ATOM 2057 O O . GLU B 1 130 ? 26.338 37.498 18.951 1.00 7.40 130 GLU B O 1
ATOM 2063 N N . VAL B 1 131 ? 26.976 39.045 17.477 1.00 7.30 131 VAL B N 1
ATOM 2064 C CA . VAL B 1 131 ? 28.395 38.911 17.790 1.00 7.30 131 VAL B CA 1
ATOM 2065 C C . VAL B 1 131 ? 28.729 39.366 19.201 1.00 6.70 131 VAL B C 1
ATOM 2066 O O . VAL B 1 131 ? 29.592 38.802 19.851 1.00 6.40 131 VAL B O 1
ATOM 2070 N N . ALA B 1 132 ? 28.081 40.428 19.650 1.00 6.60 132 ALA B N 1
ATOM 2071 C CA . ALA B 1 132 ? 28.387 40.969 20.974 1.00 6.60 132 ALA B CA 1
ATOM 2072 C C . ALA B 1 132 ? 27.961 39.946 22.002 1.00 6.60 132 ALA B C 1
ATOM 2073 O O . ALA B 1 132 ? 28.682 39.645 22.946 1.00 6.70 132 ALA B O 1
ATOM 2075 N N . TYR B 1 133 ? 26.820 39.353 21.730 1.00 6.70 133 TYR B N 1
ATOM 2076 C CA . TYR B 1 133 ? 26.250 38.347 22.588 1.00 7.20 133 TYR B CA 1
ATOM 2077 C C . TYR B 1 133 ? 27.029 37.038 22.576 1.00 7.20 133 TYR B C 1
ATOM 2078 O O . TYR B 1 133 ? 27.274 36.466 23.638 1.00 7.30 133 TYR B O 1
ATOM 2087 N N . ASP B 1 134 ? 27.355 36.554 21.380 1.00 7.70 134 ASP B N 1
ATOM 2088 C CA . ASP B 1 134 ? 28.085 35.295 21.204 1.00 7.90 134 ASP B CA 1
ATOM 2089 C C . ASP B 1 134 ? 29.463 35.385 21.806 1.00 7.90 134 ASP B C 1
ATOM 2090 O O . ASP B 1 134 ? 29.973 34.402 22.333 1.00 8.00 134 ASP B O 1
ATOM 2095 N N . GLU B 1 135 ? 30.063 36.566 21.765 1.00 7.80 135 GLU B N 1
ATOM 2096 C CA . GLU B 1 135 ? 31.396 36.708 22.335 1.00 7.90 135 GLU B CA 1
ATOM 2097 C C . GLU B 1 135 ? 31.339 36.712 23.861 1.00 7.50 135 GLU B C 1
ATOM 2098 O O . GLU B 1 135 ? 32.210 36.134 24.492 1.00 7.30 135 GLU B O 1
ATOM 2104 N N . LEU B 1 136 ? 30.278 37.285 24.433 1.00 7.50 136 LEU B N 1
ATOM 2105 C CA . LEU B 1 136 ? 30.118 37.323 25.892 1.00 7.90 136 LEU B CA 1
ATOM 2106 C C . LEU B 1 136 ? 29.643 36.002 26.510 1.00 8.20 136 LEU B C 1
ATOM 2107 O O . LEU B 1 136 ? 29.859 35.775 27.691 1.00 8.50 136 LEU B O 1
ATOM 2112 N N . ALA B 1 137 ? 28.893 35.202 25.753 1.00 8.50 137 ALA B N 1
ATOM 2113 C CA . ALA B 1 137 ? 28.380 33.916 26.229 1.00 8.60 137 ALA B CA 1
ATOM 2114 C C . ALA B 1 137 ? 29.557 32.949 26.407 1.00 8.80 137 ALA B C 1
ATOM 2115 O O . ALA B 1 137 ? 29.672 32.193 27.397 1.00 9.20 137 ALA B O 1
ATOM 2117 N N . ALA B 1 138 ? 30.427 32.980 25.414 1.00 9.20 138 ALA B N 1
ATOM 2118 C CA . ALA B 1 138 ? 31.638 32.178 25.402 1.00 9.60 138 ALA B CA 1
ATOM 2119 C C . ALA B 1 138 ? 32.556 32.656 26.560 1.00 9.70 138 ALA B C 1
ATOM 2120 O O . ALA B 1 138 ? 33.249 31.850 27.174 1.00 10.00 138 ALA B O 1
ATOM 2122 N N . ALA B 1 139 ? 32.570 33.968 26.818 1.00 9.80 139 ALA B N 1
ATOM 2123 C CA . ALA B 1 139 ? 33.361 34.562 27.897 1.00 10.00 139 ALA B CA 1
ATOM 2124 C C . ALA B 1 139 ? 32.793 34.182 29.262 1.00 10.20 139 ALA B C 1
ATOM 2125 O O . ALA B 1 139 ? 33.542 33.962 30.217 1.00 10.60 139 ALA B O 1
ATOM 2127 N N . ILE B 1 140 ? 31.473 34.096 29.362 1.00 10.60 140 ILE B N 1
ATOM 2128 C CA . ILE B 1 140 ? 30.840 33.705 30.639 1.00 11.30 140 ILE B CA 1
ATOM 2129 C C . ILE B 1 140 ? 31.139 32.244 30.953 1.00 11.80 140 ILE B C 1
ATOM 2130 O O . ILE B 1 140 ? 31.436 31.889 32.073 1.00 11.60 140 ILE B O 1
ATOM 2135 N N . LYS B 1 141 ? 31.020 31.409 29.932 1.00 12.60 141 LYS B N 1
ATOM 2136 C CA . LYS B 1 141 ? 31.259 30.001 30.072 1.00 13.80 141 LYS B CA 1
ATOM 2137 C C . LYS B 1 141 ? 32.732 29.701 30.384 1.00 14.40 141 LYS B C 1
ATOM 2138 O O . LYS B 1 141 ? 33.068 28.657 30.944 1.00 14.40 141 LYS B O 1
ATOM 2144 N N . LYS B 1 142 ? 33.602 30.611 29.973 1.00 15.20 142 LYS B N 1
ATOM 2145 C CA . LYS B 1 142 ? 35.020 30.512 30.242 1.00 16.20 142 LYS B CA 1
ATOM 2146 C C . LYS B 1 142 ? 35.444 31.273 31.528 1.00 16.30 142 LYS B C 1
ATOM 2147 O O . LYS B 1 142 ? 36.607 31.280 31.867 1.00 16.50 142 LYS B O 1
ATOM 2153 N N . ALA B 1 143 ? 34.517 31.907 32.239 1.00 16.30 143 ALA B N 1
ATOM 2154 C CA . ALA B 1 143 ? 34.892 32.635 33.458 1.00 16.90 143 ALA B CA 1
ATOM 2155 C C . ALA B 1 143 ? 34.561 31.949 34.806 1.00 17.30 143 ALA B C 1
ATOM 2156 O O . ALA B 1 143 ? 34.537 32.678 35.815 1.00 17.90 143 ALA B O 1
#

GO terms:
  GO:0009877 nodulation (P, IDA)
  GO:1904880 response to hydrogen sulfide (P, IEP)
  GO:1901698 response to nitrogen compound (P, IEP)
  GO:0032025 response to cobalt ion (P, IEP)

Secondary structure (DSSP, 8-state):
----HHHHHHHHHHHHHHHH-HHHHHHHHHHHHHHH-TTHHHHSGGGTT---TT-HHHHHHHHHHHHHHHHHHHHHHHHS-----HHHHHHHTTTT--HHHHHHHHHHHHHHHHHHHGGG--HHHHHHHHHHHHHHHHHHHH-/----HHHHHHHHHHHHHHGGGHHHHHHHHHHHHHHH-GGGGGT-GGGTT---TT-HHHHHHHHHHHHHHHHHHHHHHHHS-----HHHHHHHHTSS--HHHHHHHHHHHHHHHHHHHGGG--HHHHHHHHHHHHHHHHHHHT-

CATH classification: 1.10.490.10

Solvent-accessible surface area: 14036 Å² total; per-residue (Å²): 97,98,13,75,130,124,41,13,45,43,0,37,74,7,25,103,32,0,98,88,41,49,48,113,37,0,48,39,3,0,70,2,5,42,123,20,4,98,44,3,72,136,69,53,79,18,0,70,151,20,48,57,58,114,44,104,109,0,10,32,64,0,66,140,41,0,43,60,4,56,66,0,0,22,51,4,92,81,77,21,90,20,108,7,108,74,72,50,9,73,90,50,80,102,162,8,45,66,39,20,23,26,13,1,31,20,41,0,0,29,98,0,0,71,52,15,15,46,137,155,44,46,39,120,12,12,89,0,0,30,18,0,16,53,47,13,12,54,13,17,107,183,56,88,101,14,76,128,127,35,19,51,47,0,31,76,4,16,92,29,0,81,79,53,50,51,115,38,0,45,35,0,2,59,1,4,34,118,23,1,77,65,3,69,126,65,50,84,12,0,66,140,20,47,54,54,114,38,106,120,0,27,43,59,0,57,132,44,0,34,58,3,56,63,0,0,23,49,3,77,84,72,20,80,20,114,9,96,73,67,42,3,77,91,57,76,96,157,23,43,60,46,12,18,26,11,0,25,16,38,0,0,30,101,0,0,77,50,17,15,43,134,157,40,44,42,116,7,14,100,0,0,36,20,0,16,60,54,13,9,53,12,18,109,184,57